Protein AF-A0A7V7VPY4-F1 (afdb_monomer_lite)

pLDDT: mean 70.43, std 17.32, range [33.16, 93.44]

Organism: NCBI:txid94626

Secondary structure (DSSP, 8-state):
------------S-----------PPPHHHHS-TTSSS-HHHHHHHHHHHTT-S---TTHHHHHHHHHHHHHHHHHHHHHHS---HHHHHHHHHHHHHHH---HHHHHHHHHHHHHHHHHHHHHHHHHHHHHHHHHHHHHHHHHHHHHHHHHHHHHHHHHHHHHHHHHHHHHHHHHHHHHHHHHHHHHHHHHHHHTT---GGG----

Structure (mmCIF, N/CA/C/O backbone):
data_AF-A0A7V7VPY4-F1
#
_entry.id   AF-A0A7V7VPY4-F1
#
loop_
_atom_site.group_PDB
_atom_site.id
_atom_site.type_symbol
_atom_site.label_atom_id
_atom_site.label_alt_id
_atom_site.label_comp_id
_atom_site.label_asym_id
_atom_site.label_entity_id
_atom_site.label_seq_id
_atom_site.pdbx_PDB_ins_code
_atom_site.Cartn_x
_atom_site.Cartn_y
_atom_site.Cartn_z
_atom_site.occupancy
_atom_site.B_iso_or_equiv
_atom_site.auth_seq_id
_atom_site.auth_comp_id
_atom_site.auth_asym_id
_atom_site.auth_atom_id
_atom_site.pdbx_PDB_model_num
ATOM 1 N N . MET A 1 1 ? 24.783 -25.870 -33.872 1.00 46.84 1 MET A N 1
ATOM 2 C CA . MET A 1 1 ? 25.307 -24.563 -34.329 1.00 46.84 1 MET A CA 1
ATOM 3 C C . MET A 1 1 ? 24.254 -23.953 -35.244 1.00 46.84 1 MET A C 1
ATOM 5 O O . MET A 1 1 ? 23.771 -24.689 -36.092 1.00 46.84 1 MET A O 1
ATOM 9 N N . ALA A 1 2 ? 23.938 -22.665 -35.044 1.00 37.09 2 ALA A N 1
ATOM 10 C CA . ALA A 1 2 ? 22.839 -21.859 -35.618 1.00 37.09 2 ALA A CA 1
ATOM 11 C C . ALA A 1 2 ? 21.455 -22.130 -34.991 1.00 37.09 2 ALA A C 1
ATOM 13 O O . ALA A 1 2 ? 20.978 -23.254 -35.051 1.00 37.09 2 ALA A O 1
ATOM 14 N N . GLY A 1 3 ? 20.744 -21.198 -34.350 1.00 33.75 3 GLY A N 1
ATOM 15 C CA . GLY A 1 3 ? 20.920 -19.795 -33.920 1.00 33.75 3 GLY A CA 1
ATOM 16 C C . GLY A 1 3 ? 19.737 -19.504 -32.959 1.00 33.75 3 GLY A C 1
ATOM 17 O O . GLY A 1 3 ? 18.761 -20.242 -32.981 1.00 33.75 3 GLY A O 1
ATOM 18 N N . GLY A 1 4 ? 19.701 -18.558 -32.025 1.00 34.62 4 GLY A N 1
ATOM 19 C CA . GLY A 1 4 ? 20.464 -17.340 -31.803 1.00 34.62 4 GLY A CA 1
ATOM 20 C C . GLY A 1 4 ? 19.474 -16.204 -31.489 1.00 34.62 4 GLY A C 1
ATOM 21 O O . GLY A 1 4 ? 18.903 -15.649 -32.414 1.00 34.62 4 GLY A O 1
ATOM 22 N N . LEU A 1 5 ? 19.340 -15.867 -30.196 1.00 35.47 5 LEU A N 1
ATOM 23 C CA . LEU A 1 5 ? 18.892 -14.577 -29.627 1.00 35.47 5 LEU A CA 1
ATOM 24 C C . LEU A 1 5 ? 17.391 -14.207 -29.685 1.00 35.47 5 LEU A C 1
ATOM 26 O O . LEU A 1 5 ? 16.933 -13.514 -30.587 1.00 35.47 5 LEU A O 1
ATOM 30 N N . ILE A 1 6 ? 16.666 -14.528 -28.608 1.00 34.53 6 ILE A N 1
ATOM 31 C CA . ILE A 1 6 ? 15.509 -13.743 -28.144 1.00 34.53 6 ILE A CA 1
ATOM 32 C C . ILE A 1 6 ? 15.937 -13.122 -26.808 1.00 34.53 6 ILE A C 1
ATOM 34 O O . ILE A 1 6 ? 15.784 -13.729 -25.752 1.00 34.53 6 ILE A O 1
ATOM 38 N N . SER A 1 7 ? 16.573 -11.950 -26.869 1.00 36.69 7 SER A N 1
ATOM 39 C CA . SER A 1 7 ? 16.881 -11.141 -25.684 1.00 36.69 7 SER A CA 1
ATOM 40 C C . SER A 1 7 ? 15.713 -10.206 -25.403 1.00 36.69 7 SER A C 1
ATOM 42 O O . SER A 1 7 ? 15.213 -9.531 -26.301 1.00 36.69 7 SER A O 1
ATOM 44 N N . GLY A 1 8 ? 15.268 -10.226 -24.149 1.00 45.09 8 GLY A N 1
ATOM 45 C CA . GLY A 1 8 ? 14.064 -9.567 -23.677 1.00 45.09 8 GLY A CA 1
ATOM 46 C C . GLY A 1 8 ? 14.096 -8.043 -23.745 1.00 45.09 8 GLY A C 1
ATOM 47 O O . GLY A 1 8 ? 15.104 -7.393 -23.484 1.00 45.09 8 GLY A O 1
ATOM 48 N N . ALA A 1 9 ? 12.918 -7.499 -24.018 1.00 36.41 9 ALA A N 1
ATOM 49 C CA . ALA A 1 9 ? 12.515 -6.151 -23.662 1.00 36.41 9 ALA A CA 1
ATOM 50 C C . ALA A 1 9 ? 11.031 -6.245 -23.279 1.00 36.41 9 ALA A C 1
ATOM 52 O O . ALA A 1 9 ? 10.151 -6.217 -24.134 1.00 36.41 9 ALA A O 1
ATOM 53 N N . GLY A 1 10 ? 10.768 -6.494 -21.994 1.00 33.16 10 GLY A N 1
ATOM 54 C CA . GLY A 1 10 ? 9.425 -6.645 -21.435 1.00 33.16 10 GLY A CA 1
ATOM 55 C C . GLY A 1 10 ? 9.085 -5.442 -20.569 1.00 33.16 10 GLY A C 1
ATOM 56 O O . GLY A 1 10 ? 9.532 -5.339 -19.434 1.00 33.16 10 GLY A O 1
ATOM 57 N N . SER A 1 11 ? 8.323 -4.526 -21.149 1.00 40.50 11 SER A N 1
ATOM 58 C CA . SER A 1 11 ? 7.753 -3.309 -20.574 1.00 40.50 11 SER A CA 1
ATOM 59 C C . SER A 1 11 ? 7.055 -3.521 -19.223 1.00 40.50 11 SER A C 1
ATOM 61 O O . SER A 1 11 ? 6.063 -4.241 -19.136 1.00 40.50 11 SER A O 1
ATOM 63 N N . ALA A 1 12 ? 7.524 -2.813 -18.194 1.00 42.38 12 ALA A N 1
ATOM 64 C CA . ALA A 1 12 ? 6.842 -2.645 -16.915 1.00 42.38 12 ALA A CA 1
ATOM 65 C C . ALA A 1 12 ? 6.175 -1.260 -16.870 1.00 42.38 12 ALA A C 1
ATOM 67 O O . ALA A 1 12 ? 6.784 -0.279 -16.453 1.00 42.38 12 ALA A O 1
ATOM 68 N N . ALA A 1 13 ? 4.929 -1.166 -17.332 1.00 34.09 13 ALA A N 1
ATOM 69 C CA . ALA A 1 13 ? 4.051 -0.035 -17.037 1.00 34.09 13 ALA A CA 1
ATOM 70 C C . ALA A 1 13 ? 2.591 -0.478 -17.197 1.00 34.09 13 ALA A C 1
ATOM 72 O O . ALA A 1 13 ? 2.224 -1.064 -18.209 1.00 34.09 13 ALA A O 1
ATOM 73 N N . GLY A 1 14 ? 1.808 -0.243 -16.144 1.00 39.94 14 GLY A N 1
ATOM 74 C CA . GLY A 1 14 ? 0.464 -0.761 -15.890 1.00 39.94 14 GLY A CA 1
ATOM 75 C C . GLY A 1 14 ? -0.508 -0.824 -17.069 1.00 39.94 14 GLY A C 1
ATOM 76 O O . GLY A 1 14 ? -0.632 0.104 -17.860 1.00 39.94 14 GLY A O 1
ATOM 77 N N . GLY A 1 15 ? -1.277 -1.910 -17.102 1.00 36.09 15 GLY A N 1
ATOM 78 C CA . GLY A 1 15 ? -2.446 -2.039 -17.961 1.00 36.09 15 GLY A CA 1
ATOM 79 C C . GLY A 1 15 ? -2.795 -3.493 -18.240 1.00 36.09 15 GLY A C 1
ATOM 80 O O . GLY A 1 15 ? -2.116 -4.172 -18.998 1.00 36.09 15 GLY A O 1
ATOM 81 N N . ILE A 1 16 ? -3.877 -3.959 -17.626 1.00 45.88 16 ILE A N 1
ATOM 82 C CA . ILE A 1 16 ? -4.621 -5.163 -18.008 1.00 45.88 16 ILE A CA 1
ATOM 83 C C . ILE A 1 16 ? -4.951 -5.127 -19.509 1.00 45.88 16 ILE A C 1
ATOM 85 O O . ILE A 1 16 ? -5.795 -4.346 -19.937 1.00 45.88 16 ILE A O 1
ATOM 89 N N . ILE A 1 17 ? -4.313 -5.986 -20.306 1.00 36.62 17 ILE A N 1
ATOM 90 C CA . ILE A 1 17 ? -4.752 -6.303 -21.670 1.00 36.62 17 ILE A CA 1
ATOM 91 C C . ILE A 1 17 ? -4.823 -7.825 -21.774 1.00 36.62 17 ILE A C 1
ATOM 93 O O . ILE A 1 17 ? -3.813 -8.520 -21.858 1.00 36.62 17 ILE A O 1
ATOM 97 N N . GLN A 1 18 ? -6.044 -8.354 -21.723 1.00 46.69 18 GLN A N 1
ATOM 98 C CA . GLN A 1 18 ? -6.326 -9.719 -22.147 1.00 46.69 18 GLN A CA 1
ATOM 99 C C . GLN A 1 18 ? -5.995 -9.837 -23.643 1.00 46.69 18 GLN A C 1
ATOM 101 O O . GLN A 1 18 ? -6.586 -9.123 -24.448 1.00 46.69 18 GLN A O 1
ATOM 106 N N . GLY A 1 19 ? -5.095 -10.748 -24.026 1.00 37.84 19 GLY A N 1
ATOM 107 C CA . GLY A 1 19 ? -4.978 -11.176 -25.425 1.00 37.84 19 GLY A CA 1
ATOM 108 C C . GLY A 1 19 ? -3.581 -11.580 -25.892 1.00 37.84 19 GLY A C 1
ATOM 109 O O . GLY A 1 19 ? -2.773 -10.735 -26.246 1.00 37.84 19 GLY A O 1
ATOM 110 N N . THR A 1 20 ? -3.375 -12.897 -26.009 1.00 39.66 20 THR A N 1
ATOM 111 C CA . THR A 1 20 ? -2.482 -13.579 -26.975 1.00 39.66 20 THR A CA 1
ATOM 112 C C . THR A 1 20 ? -1.006 -13.156 -27.054 1.00 39.66 20 THR A C 1
ATOM 114 O O . THR A 1 20 ? -0.632 -12.303 -27.849 1.00 39.66 20 THR A O 1
ATOM 117 N N . GLY A 1 21 ? -0.137 -13.897 -26.354 1.00 36.09 21 GLY A N 1
ATOM 118 C CA . GLY A 1 21 ? 1.298 -13.964 -26.665 1.00 36.09 21 GLY A CA 1
ATOM 119 C C . GLY A 1 21 ? 2.142 -14.432 -25.480 1.00 36.09 21 GLY A C 1
ATOM 120 O O . GLY A 1 21 ? 2.155 -13.796 -24.437 1.00 36.09 21 GLY A O 1
ATOM 121 N N . GLN A 1 22 ? 2.817 -15.571 -25.617 1.00 43.22 22 GLN A N 1
ATOM 122 C CA . GLN A 1 22 ? 3.567 -16.248 -24.556 1.00 43.22 22 GLN A CA 1
ATOM 123 C C . GLN A 1 22 ? 4.774 -15.429 -24.060 1.00 43.22 22 GLN A C 1
ATOM 125 O O . GLN A 1 22 ? 5.769 -15.303 -24.763 1.00 43.22 22 GLN A O 1
ATOM 130 N N . ALA A 1 23 ? 4.715 -14.962 -22.813 1.00 43.16 23 ALA A N 1
ATOM 131 C CA . ALA A 1 23 ? 5.864 -14.796 -21.922 1.00 43.16 23 ALA A CA 1
ATOM 132 C C . ALA A 1 23 ? 5.326 -14.795 -20.483 1.00 43.16 23 ALA A C 1
ATOM 134 O O . ALA A 1 23 ? 4.682 -13.844 -20.046 1.00 43.16 23 ALA A O 1
ATOM 135 N N . ALA A 1 24 ? 5.507 -15.907 -19.771 1.00 40.97 24 ALA A N 1
ATOM 136 C CA . ALA A 1 24 ? 5.023 -16.079 -18.407 1.00 40.97 24 ALA A CA 1
ATOM 137 C C . ALA A 1 24 ? 5.847 -15.219 -17.432 1.00 40.97 24 ALA A C 1
ATOM 139 O O . ALA A 1 24 ? 6.837 -15.683 -16.871 1.00 40.97 24 ALA A O 1
ATOM 140 N N . ALA A 1 25 ? 5.442 -13.967 -17.228 1.00 45.19 25 ALA A N 1
ATOM 141 C CA . ALA A 1 25 ? 5.749 -13.257 -15.994 1.00 45.19 25 ALA A CA 1
ATOM 142 C C . ALA A 1 25 ? 4.707 -13.676 -14.942 1.00 45.19 25 ALA A C 1
ATOM 144 O O . ALA A 1 25 ? 3.514 -13.697 -15.266 1.00 45.19 25 ALA A O 1
ATOM 145 N N . PRO A 1 26 ? 5.106 -14.039 -13.710 1.00 42.19 26 PRO A N 1
ATOM 146 C CA . PRO A 1 26 ? 4.141 -14.299 -12.653 1.00 42.19 26 PRO A CA 1
ATOM 147 C C . PRO A 1 26 ? 3.308 -13.033 -12.436 1.00 42.19 26 PRO A C 1
ATOM 149 O O . PRO A 1 26 ? 3.854 -11.943 -12.261 1.00 42.19 26 PRO A O 1
ATOM 152 N N . SER A 1 27 ? 1.982 -13.156 -12.501 1.00 44.31 27 SER A N 1
ATOM 153 C CA . SER A 1 27 ? 1.088 -12.037 -12.215 1.00 44.31 27 SER A CA 1
ATOM 154 C C . SER A 1 27 ? 1.314 -11.550 -10.778 1.00 44.31 27 SER A C 1
ATOM 156 O O . SER A 1 27 ? 1.712 -12.322 -9.905 1.00 44.31 27 SER A O 1
ATOM 158 N N . ILE A 1 28 ? 1.050 -10.271 -10.496 1.00 42.09 28 ILE A N 1
ATOM 159 C CA . ILE A 1 28 ? 1.130 -9.701 -9.133 1.00 42.09 28 ILE A CA 1
ATOM 160 C C . ILE A 1 28 ? 0.269 -10.516 -8.138 1.00 42.09 28 ILE A C 1
ATOM 162 O O . ILE A 1 28 ? 0.608 -10.636 -6.962 1.00 42.09 28 ILE A O 1
ATOM 166 N N . GLU A 1 29 ? -0.778 -11.189 -8.628 1.00 45.00 29 GLU A N 1
ATOM 167 C CA . GLU A 1 29 ? -1.589 -12.168 -7.889 1.00 45.00 29 GLU A CA 1
ATOM 168 C C . GLU A 1 29 ? -0.812 -13.391 -7.376 1.00 45.00 29 GLU A C 1
ATOM 170 O O . GLU A 1 29 ? -1.255 -14.038 -6.432 1.00 45.00 29 GLU A O 1
ATOM 175 N N . GLN A 1 30 ? 0.332 -13.745 -7.962 1.00 48.03 30 GLN A N 1
ATOM 176 C CA . GLN A 1 30 ? 1.173 -14.867 -7.527 1.00 48.03 30 GLN A CA 1
ATOM 177 C C . GLN A 1 30 ? 2.221 -14.456 -6.486 1.00 48.03 30 GLN A C 1
ATOM 179 O O . GLN A 1 30 ? 2.585 -15.288 -5.659 1.00 48.03 30 GLN A O 1
ATOM 184 N N . MET A 1 31 ? 2.649 -13.188 -6.471 1.00 45.94 31 MET A N 1
ATOM 185 C CA . MET A 1 31 ? 3.601 -12.657 -5.478 1.00 45.94 31 MET A CA 1
ATOM 186 C C . MET A 1 31 ? 2.935 -12.234 -4.160 1.00 45.94 31 MET A C 1
ATOM 188 O O . MET A 1 31 ? 3.625 -11.995 -3.171 1.00 45.94 31 MET A O 1
ATOM 192 N N . LEU A 1 32 ? 1.603 -12.161 -4.120 1.00 48.25 32 LEU A N 1
ATOM 193 C CA . LEU A 1 32 ? 0.863 -11.819 -2.912 1.00 48.25 32 LEU A CA 1
ATOM 194 C C . LEU A 1 32 ? 0.718 -13.057 -1.997 1.00 48.25 32 LEU A C 1
ATOM 196 O O . LEU A 1 32 ? 0.253 -14.101 -2.470 1.00 48.25 32 LEU A O 1
ATOM 200 N N . PRO A 1 33 ? 1.088 -12.986 -0.699 1.00 47.25 33 PRO A N 1
ATOM 201 C CA . PRO A 1 33 ? 0.906 -14.087 0.246 1.00 47.25 33 PRO A CA 1
ATOM 202 C C . PRO A 1 33 ? -0.549 -14.568 0.243 1.00 47.25 33 PRO A C 1
ATOM 204 O O . PRO A 1 33 ? -1.470 -13.756 0.178 1.00 47.25 33 PRO A O 1
ATOM 207 N N . GLN A 1 34 ? -0.777 -15.881 0.340 1.00 46.19 34 GLN A N 1
ATOM 208 C CA . GLN A 1 34 ? -2.107 -16.503 0.192 1.00 46.19 34 GLN A CA 1
ATOM 209 C C . GLN A 1 34 ? -3.198 -15.933 1.134 1.00 46.19 34 GLN A C 1
ATOM 211 O O . GLN A 1 34 ? -4.378 -16.119 0.862 1.00 46.19 34 GLN A O 1
ATOM 216 N N . GLY A 1 35 ? -2.831 -15.209 2.203 1.00 45.69 35 GLY A N 1
ATOM 217 C CA . GLY A 1 35 ? -3.760 -14.519 3.113 1.00 45.69 35 GLY A CA 1
ATOM 218 C C . GLY A 1 35 ? -4.277 -13.148 2.645 1.00 45.69 35 GLY A C 1
ATOM 219 O O . GLY A 1 35 ? -5.165 -12.600 3.283 1.00 45.69 35 GLY A O 1
ATOM 220 N N . LEU A 1 36 ? -3.749 -12.592 1.552 1.00 44.56 36 LEU A N 1
ATOM 221 C CA . LEU A 1 36 ? -4.166 -11.300 0.977 1.00 44.56 36 LEU A CA 1
ATOM 222 C C . LEU A 1 36 ? -4.963 -11.450 -0.333 1.00 44.56 36 LEU A C 1
ATOM 224 O O . LEU A 1 36 ? -5.448 -10.460 -0.870 1.00 44.56 36 LEU A O 1
ATOM 228 N N . LYS A 1 37 ? -5.101 -12.678 -0.856 1.00 50.44 37 LYS A N 1
ATOM 229 C CA . LYS A 1 37 ? -5.874 -12.977 -2.081 1.00 50.44 37 LYS A CA 1
ATOM 230 C C . LYS A 1 37 ? -7.375 -13.082 -1.831 1.00 50.44 37 LYS A C 1
ATOM 232 O O . LYS A 1 37 ? -8.171 -12.902 -2.744 1.00 50.44 37 LYS A O 1
ATOM 237 N N . VAL A 1 38 ? -7.749 -13.374 -0.591 1.00 51.56 38 VAL A N 1
ATOM 238 C CA . VAL A 1 38 ? -9.124 -13.284 -0.113 1.00 51.56 38 VAL A CA 1
ATOM 239 C C . VAL A 1 38 ? -9.237 -11.897 0.495 1.00 51.56 38 VAL A C 1
ATOM 241 O O . VAL A 1 38 ? -8.576 -11.630 1.496 1.00 51.56 38 VAL A O 1
ATOM 244 N N . ASN A 1 39 ? -9.988 -10.994 -0.141 1.00 51.94 39 ASN A N 1
ATOM 245 C CA . ASN A 1 39 ? -10.206 -9.651 0.388 1.00 51.94 39 ASN A CA 1
ATOM 246 C C . ASN A 1 39 ? -10.640 -9.779 1.859 1.00 51.94 39 ASN A C 1
ATOM 248 O O . ASN A 1 39 ? -11.708 -10.333 2.117 1.00 51.94 39 ASN A O 1
ATOM 252 N N . PRO A 1 40 ? -9.858 -9.293 2.843 1.00 57.78 40 PRO A N 1
ATOM 253 C CA . PRO A 1 40 ? -10.238 -9.404 4.252 1.00 57.78 40 PRO A CA 1
ATOM 254 C C . PRO A 1 40 ? -11.586 -8.718 4.505 1.00 57.78 40 PRO A C 1
ATOM 256 O O . PRO A 1 40 ? -12.358 -9.154 5.353 1.00 57.78 40 PRO A O 1
ATOM 259 N N . VAL A 1 41 ? -11.902 -7.705 3.693 1.00 58.28 41 VAL A N 1
ATOM 260 C CA . VAL A 1 41 ? -13.200 -7.030 3.639 1.00 58.28 41 VAL A CA 1
ATOM 261 C C . VAL A 1 41 ? -14.342 -8.005 3.333 1.00 58.28 41 VAL A C 1
ATOM 263 O O . VAL A 1 41 ? -15.332 -7.969 4.049 1.00 58.28 41 VAL A O 1
ATOM 266 N N . ASP A 1 42 ? -14.195 -8.927 2.374 1.00 58.56 42 ASP A N 1
ATOM 267 C CA . ASP A 1 42 ? -15.236 -9.917 2.043 1.00 58.56 42 ASP A CA 1
ATOM 268 C C . ASP A 1 42 ? -15.491 -10.887 3.198 1.00 58.56 42 ASP A C 1
ATOM 270 O O . ASP A 1 42 ? -16.634 -11.250 3.458 1.00 58.56 42 ASP A O 1
ATOM 274 N N . TYR A 1 43 ? -14.447 -11.276 3.936 1.00 59.50 43 TYR A N 1
ATOM 275 C CA . TYR A 1 43 ? -14.604 -12.139 5.108 1.00 59.50 43 TYR A CA 1
ATOM 276 C C . TYR A 1 43 ? -15.329 -11.415 6.248 1.00 59.50 43 TYR A C 1
ATOM 278 O O . TYR A 1 43 ? -16.220 -11.988 6.878 1.00 59.50 43 TYR A O 1
ATOM 286 N N . PHE A 1 44 ? -14.998 -10.143 6.497 1.00 62.16 44 PHE A N 1
ATOM 287 C CA . PHE A 1 44 ? -15.724 -9.327 7.471 1.00 62.16 44 PHE A CA 1
ATOM 288 C C . PHE A 1 44 ? -17.176 -9.101 7.037 1.00 62.16 44 PHE A C 1
ATOM 290 O O . PHE A 1 44 ? -18.076 -9.265 7.854 1.00 62.16 44 PHE A O 1
ATOM 297 N N . THR A 1 45 ? -17.430 -8.807 5.762 1.00 71.31 45 THR A N 1
ATOM 298 C CA . THR A 1 45 ? -18.783 -8.620 5.227 1.00 71.31 45 THR A CA 1
ATOM 299 C C . THR A 1 45 ? -19.607 -9.910 5.283 1.00 71.31 45 THR A C 1
ATOM 301 O O . THR A 1 45 ? -20.744 -9.867 5.745 1.00 71.31 45 THR A O 1
ATOM 304 N N . ASP A 1 46 ? -19.048 -11.065 4.911 1.00 63.03 46 ASP A N 1
ATOM 305 C CA . ASP A 1 46 ? -19.740 -12.360 4.997 1.00 63.03 46 ASP A CA 1
ATOM 306 C C . ASP A 1 46 ? -20.009 -12.762 6.453 1.00 63.03 46 ASP A C 1
ATOM 308 O O . ASP A 1 46 ? -21.111 -13.190 6.781 1.00 63.03 46 ASP A O 1
ATOM 312 N N . THR A 1 47 ? -19.058 -12.542 7.366 1.00 71.44 47 THR A N 1
ATOM 313 C CA . THR A 1 47 ? -19.241 -12.862 8.794 1.00 71.44 47 THR A CA 1
ATOM 314 C C . THR A 1 47 ? -20.306 -11.970 9.443 1.00 71.44 47 THR A C 1
ATOM 316 O O . THR A 1 47 ? -21.091 -12.441 10.267 1.00 71.44 47 THR A O 1
ATOM 319 N N . LEU A 1 48 ? -20.387 -10.700 9.035 1.00 59.97 48 LEU A N 1
ATOM 320 C CA . LEU A 1 48 ? -21.412 -9.763 9.499 1.00 59.97 48 LEU A CA 1
ATOM 321 C C . LEU A 1 48 ? -22.803 -10.101 8.939 1.00 59.97 48 LEU A C 1
ATOM 323 O O . LEU A 1 48 ? -23.781 -10.065 9.678 1.00 59.97 48 LEU A O 1
ATOM 327 N N . LEU A 1 49 ? -22.903 -10.477 7.660 1.00 68.19 49 LEU A N 1
ATOM 328 C CA . LEU A 1 49 ? -24.181 -10.790 7.006 1.00 68.19 49 LEU A CA 1
ATOM 329 C C . LEU A 1 49 ? -24.706 -12.196 7.327 1.00 68.19 49 LEU A C 1
ATOM 331 O O . LEU A 1 49 ? -25.911 -12.445 7.254 1.00 68.19 49 LEU A O 1
ATOM 335 N N . ARG A 1 50 ? -23.819 -13.130 7.679 1.00 56.38 50 ARG A N 1
ATOM 336 C CA . ARG A 1 50 ? -24.178 -14.512 8.020 1.00 56.38 50 ARG A CA 1
ATOM 337 C C . ARG A 1 50 ? -24.707 -14.649 9.448 1.00 56.38 50 ARG A C 1
ATOM 339 O O . ARG A 1 50 ? -25.487 -15.561 9.701 1.00 56.38 50 ARG A O 1
ATOM 346 N N . ASN A 1 51 ? -24.346 -13.736 10.352 1.00 47.38 51 ASN A N 1
ATOM 347 C CA . ASN A 1 51 ? -24.841 -13.736 11.732 1.00 47.38 51 ASN A CA 1
ATOM 348 C C . ASN A 1 51 ? -26.258 -13.136 11.883 1.00 47.38 51 ASN A C 1
ATOM 350 O O . ASN A 1 51 ? -26.881 -13.313 12.924 1.00 47.38 51 ASN A O 1
ATOM 354 N N . ASP A 1 52 ? -26.783 -12.460 10.853 1.00 48.59 52 ASP A N 1
ATOM 355 C CA . ASP A 1 52 ? -28.065 -11.729 10.901 1.00 48.59 52 ASP A CA 1
ATOM 356 C C . ASP A 1 52 ? -29.284 -12.555 10.429 1.00 48.59 52 ASP A C 1
ATOM 358 O O . ASP A 1 52 ? -30.425 -12.109 10.493 1.00 48.59 52 ASP A O 1
ATOM 362 N N . ARG A 1 53 ? -29.096 -13.798 9.960 1.00 47.53 53 ARG A N 1
ATOM 363 C CA . ARG A 1 53 ? -30.216 -14.661 9.534 1.00 47.53 53 ARG A CA 1
ATOM 364 C C . ARG A 1 53 ? -30.537 -15.755 10.552 1.00 47.53 53 ARG A C 1
ATOM 366 O O . ARG A 1 53 ? -30.266 -16.929 10.320 1.00 47.53 53 ARG A O 1
ATOM 373 N N . ALA A 1 54 ? -31.215 -15.366 11.629 1.00 46.31 54 ALA A N 1
ATOM 374 C CA . ALA A 1 54 ? -32.116 -16.236 12.389 1.00 46.31 54 ALA A CA 1
ATOM 375 C C . ALA A 1 54 ? -33.461 -15.501 12.595 1.00 46.31 54 ALA A C 1
ATOM 377 O O . ALA A 1 54 ? -33.452 -14.297 12.849 1.00 46.31 54 ALA A O 1
ATOM 378 N N . PRO A 1 55 ? -34.626 -16.163 12.445 1.00 46.94 55 PRO A N 1
ATOM 379 C CA . PRO A 1 55 ? -35.914 -15.474 12.423 1.00 46.94 55 PRO A CA 1
ATOM 380 C C . PRO A 1 55 ? -36.325 -15.072 13.847 1.00 46.94 55 PRO A C 1
ATOM 382 O O . PRO A 1 55 ? -36.621 -15.934 14.670 1.00 46.94 55 PRO A O 1
ATOM 385 N N . ALA A 1 56 ? -36.355 -13.770 14.140 1.00 45.25 56 ALA A N 1
ATOM 386 C CA . ALA A 1 56 ? -36.817 -13.237 15.422 1.00 45.25 56 ALA A CA 1
ATOM 387 C C . ALA A 1 56 ? -38.231 -12.640 15.307 1.00 45.25 56 ALA A C 1
ATOM 389 O O . ALA A 1 56 ? -38.524 -11.841 14.417 1.00 45.25 56 ALA A O 1
ATOM 390 N N . SER A 1 57 ? -39.108 -13.043 16.226 1.00 49.12 57 SER A N 1
ATOM 391 C CA . SER A 1 57 ? -40.487 -12.576 16.386 1.00 49.12 57 SER A CA 1
ATOM 392 C C . SER A 1 57 ? -40.583 -11.102 16.813 1.00 49.12 57 SER A C 1
ATOM 394 O O . SER A 1 57 ? -39.717 -10.544 17.485 1.00 49.12 57 SER A O 1
ATOM 396 N N . SER A 1 58 ? -41.689 -10.472 16.425 1.00 48.84 58 SER A N 1
ATOM 397 C CA . SER A 1 58 ? -41.880 -9.038 16.174 1.00 48.84 58 SER A CA 1
ATOM 398 C C . SER A 1 58 ? -41.921 -8.070 17.378 1.00 48.84 58 SER A C 1
ATOM 400 O O . SER A 1 58 ? -42.370 -6.942 17.200 1.00 48.84 58 SER A O 1
ATOM 402 N N . GLY A 1 59 ? -41.442 -8.434 18.575 1.00 50.78 59 GLY A N 1
ATOM 403 C CA . GLY A 1 59 ? -41.526 -7.582 19.785 1.00 50.78 59 GLY A CA 1
ATOM 404 C C . GLY A 1 59 ? -40.202 -7.330 20.520 1.00 50.78 59 GLY A C 1
ATOM 405 O O . GLY A 1 59 ? -39.852 -6.186 20.794 1.00 50.78 59 GLY A O 1
ATOM 406 N N . GLU A 1 60 ? -39.421 -8.373 20.800 1.00 50.84 60 GLU A N 1
ATOM 407 C CA . GLU A 1 60 ? -38.129 -8.255 21.506 1.00 50.84 60 GLU A CA 1
ATOM 408 C C . GLU A 1 60 ? -36.965 -7.902 20.571 1.00 50.84 60 GLU A C 1
ATOM 410 O O . GLU A 1 60 ? -36.005 -7.252 20.985 1.00 50.84 60 GLU A O 1
ATOM 415 N N . GLY A 1 61 ? -37.088 -8.242 19.284 1.00 53.25 61 GLY A N 1
ATOM 416 C CA . GLY A 1 61 ? -36.093 -7.906 18.266 1.00 53.25 61 GLY A CA 1
ATOM 417 C C . GLY A 1 61 ? -35.924 -6.400 18.040 1.00 53.25 61 GLY A C 1
ATOM 418 O O . GLY A 1 61 ? -34.829 -5.968 17.706 1.00 53.25 61 GLY A O 1
ATOM 419 N N . GLN A 1 62 ? -36.962 -5.586 18.273 1.00 60.38 62 GLN A N 1
ATOM 420 C CA . GLN A 1 62 ? -36.890 -4.128 18.092 1.00 60.38 62 GLN A CA 1
ATOM 421 C C . GLN A 1 62 ? -36.035 -3.461 19.180 1.00 60.38 62 GLN A C 1
ATOM 423 O O . GLN A 1 62 ? -35.088 -2.754 18.855 1.00 60.38 62 GLN A O 1
ATOM 428 N N . ASN A 1 63 ? -36.271 -3.780 20.457 1.00 64.44 63 ASN A N 1
ATOM 429 C CA . ASN A 1 63 ? -35.486 -3.229 21.569 1.00 64.44 63 ASN A CA 1
ATOM 430 C C . ASN A 1 63 ? -34.027 -3.721 21.560 1.00 64.44 63 ASN A C 1
ATOM 432 O O . ASN A 1 63 ? -33.105 -2.956 21.849 1.00 64.44 63 ASN A O 1
ATOM 436 N N . ALA A 1 64 ? -33.799 -4.988 21.196 1.00 69.94 64 ALA A N 1
ATOM 437 C CA . ALA A 1 64 ? -32.450 -5.532 21.045 1.00 69.94 64 ALA A CA 1
ATOM 438 C C . ALA A 1 64 ? -31.698 -4.897 19.859 1.00 69.94 64 ALA A C 1
ATOM 440 O O . ALA A 1 64 ? -30.501 -4.613 19.976 1.00 69.94 64 ALA A O 1
ATOM 441 N N . ALA A 1 65 ? -32.395 -4.625 18.748 1.00 74.38 65 ALA A N 1
ATOM 442 C CA . ALA A 1 65 ? -31.844 -3.924 17.588 1.00 74.38 65 ALA A CA 1
ATOM 443 C C . ALA A 1 65 ? -31.549 -2.442 17.881 1.00 74.38 65 ALA A C 1
ATOM 445 O O . ALA A 1 65 ? -30.535 -1.909 17.437 1.00 74.38 65 ALA A O 1
ATOM 446 N N . ASP A 1 66 ? -32.399 -1.758 18.647 1.00 79.19 66 ASP A N 1
ATOM 447 C CA . ASP A 1 66 ? -32.167 -0.370 19.070 1.00 79.19 66 ASP A CA 1
ATOM 448 C C . ASP A 1 66 ? -30.940 -0.252 19.974 1.00 79.19 66 ASP A C 1
ATOM 450 O O . ASP A 1 66 ? -30.085 0.613 19.762 1.00 79.19 66 ASP A O 1
ATOM 454 N N . PHE A 1 67 ? -30.802 -1.182 20.920 1.00 79.69 67 PHE A N 1
ATOM 455 C CA . PHE A 1 67 ? -29.628 -1.274 21.778 1.00 79.69 67 PHE A CA 1
ATOM 456 C C . PHE A 1 67 ? -28.339 -1.488 20.977 1.00 79.69 67 PHE A C 1
ATOM 458 O O . PHE A 1 67 ? -27.370 -0.751 21.163 1.00 79.69 67 PHE A O 1
ATOM 465 N N . THR A 1 68 ? -28.315 -2.470 20.070 1.00 80.50 68 THR A N 1
ATOM 466 C CA . THR A 1 68 ? -27.116 -2.761 19.261 1.00 80.50 68 THR A CA 1
ATOM 467 C C . THR A 1 68 ? -26.745 -1.598 18.348 1.00 80.50 68 THR A C 1
ATOM 469 O O . THR A 1 68 ? -25.558 -1.321 18.182 1.00 80.50 68 THR A O 1
ATOM 472 N N . ARG A 1 69 ? -27.728 -0.859 17.818 1.00 85.56 69 ARG A N 1
ATOM 473 C CA . ARG A 1 69 ? -27.483 0.366 17.043 1.00 85.56 69 ARG A CA 1
ATOM 474 C C . ARG A 1 69 ? -26.845 1.474 17.883 1.00 85.56 69 ARG A C 1
ATOM 476 O O . ARG A 1 69 ? -25.829 2.031 17.466 1.00 85.56 69 ARG A O 1
ATOM 483 N N . GLN A 1 70 ? -27.396 1.775 19.062 1.00 83.75 70 GLN A N 1
ATOM 484 C CA . GLN A 1 70 ? -26.849 2.813 19.947 1.00 83.75 70 GLN A CA 1
ATOM 485 C C . GLN A 1 70 ? -25.459 2.436 20.466 1.00 83.75 70 GLN A C 1
ATOM 487 O O . GLN A 1 70 ? -24.521 3.219 20.311 1.00 83.75 70 GLN A O 1
ATOM 492 N N . ALA A 1 71 ? -25.284 1.210 20.965 1.00 84.31 71 ALA A N 1
ATOM 493 C CA . ALA A 1 71 ? -23.983 0.702 21.389 1.00 84.31 71 ALA A CA 1
ATOM 494 C C . ALA A 1 71 ? -22.964 0.745 20.238 1.00 84.31 71 ALA A C 1
ATOM 496 O O . ALA A 1 71 ? -21.845 1.219 20.424 1.00 84.31 71 ALA A O 1
ATOM 497 N N . GLY A 1 72 ? -23.364 0.332 19.030 1.00 84.06 72 GLY A N 1
ATOM 498 C CA . GLY A 1 72 ? -22.534 0.417 17.830 1.00 84.06 72 GLY A CA 1
ATOM 499 C C . GLY A 1 72 ? -22.077 1.844 17.524 1.00 84.06 72 GLY A C 1
ATOM 500 O O . GLY A 1 72 ? -20.895 2.062 17.268 1.00 84.06 72 GLY A O 1
ATOM 501 N N . SER A 1 73 ? -22.973 2.830 17.625 1.00 86.50 73 SER A N 1
ATOM 502 C CA . SER A 1 73 ? -22.632 4.242 17.399 1.00 86.50 73 SER A CA 1
ATOM 503 C C . SER A 1 73 ? -21.632 4.785 18.429 1.00 86.50 73 SER A C 1
ATOM 505 O O . SER A 1 73 ? -20.664 5.449 18.051 1.00 86.50 73 SER A O 1
ATOM 507 N N . ILE A 1 74 ? -21.798 4.422 19.707 1.00 88.44 74 ILE A N 1
ATOM 508 C CA . ILE A 1 74 ? -20.894 4.806 20.799 1.00 88.44 74 ILE A CA 1
ATOM 509 C C . ILE A 1 74 ? -19.514 4.183 20.576 1.00 88.44 74 ILE A C 1
ATOM 511 O O . ILE A 1 74 ? -18.500 4.877 20.641 1.00 88.44 74 ILE A O 1
ATOM 515 N N . PHE A 1 75 ? -19.454 2.887 20.254 1.00 82.88 75 PHE A N 1
ATOM 516 C CA . PHE A 1 75 ? -18.186 2.204 19.992 1.00 82.88 75 PHE A CA 1
ATOM 517 C C . PHE A 1 75 ? -17.493 2.717 18.727 1.00 82.88 75 PHE A C 1
ATOM 519 O O . PHE A 1 75 ? -16.275 2.883 18.734 1.00 82.88 75 PHE A O 1
ATOM 526 N N . SER A 1 76 ? -18.235 3.034 17.663 1.00 81.38 76 SER A N 1
ATOM 527 C CA . SER A 1 76 ? -17.672 3.697 16.481 1.00 81.38 76 SER A CA 1
ATOM 528 C C . SER A 1 76 ? -17.094 5.069 16.821 1.00 81.38 76 SER A C 1
ATOM 530 O O . SER A 1 76 ? -15.986 5.384 16.384 1.00 81.38 76 SER A O 1
ATOM 532 N N . ASN A 1 77 ? -17.797 5.871 17.627 1.00 85.62 77 ASN A N 1
ATOM 533 C CA . ASN A 1 77 ? -17.292 7.166 18.069 1.00 85.62 77 ASN A CA 1
ATOM 534 C C . ASN A 1 77 ? -16.041 7.011 18.950 1.00 85.62 77 ASN A C 1
ATOM 536 O O . ASN A 1 77 ? -15.062 7.726 18.752 1.00 85.62 77 ASN A O 1
ATOM 540 N N . LEU A 1 78 ? -16.020 6.018 19.843 1.00 85.12 78 LEU A N 1
ATOM 541 C CA . LEU A 1 78 ? -14.860 5.676 20.669 1.00 85.12 78 LEU A CA 1
ATOM 542 C C . LEU A 1 78 ? -13.659 5.221 19.824 1.00 85.12 78 LEU A C 1
ATOM 544 O O . LEU A 1 78 ? -12.531 5.614 20.102 1.00 85.12 78 LEU A O 1
ATOM 548 N N . LEU A 1 79 ? -13.869 4.432 18.769 1.00 79.62 79 LEU A N 1
ATOM 549 C CA . LEU A 1 79 ? -12.798 4.022 17.852 1.00 79.62 79 LEU A CA 1
ATOM 550 C C . LEU A 1 79 ? -12.265 5.196 17.020 1.00 79.62 79 LEU A C 1
ATOM 552 O O . LEU A 1 79 ? -11.060 5.288 16.778 1.00 79.62 79 LEU A O 1
ATOM 556 N N . SER A 1 80 ? -13.147 6.103 16.600 1.00 78.81 80 SER A N 1
ATOM 557 C CA . SER A 1 80 ? -12.786 7.278 15.803 1.00 78.81 80 SER A CA 1
ATOM 558 C C . SER A 1 80 ? -12.066 8.342 16.634 1.00 78.81 80 SER A C 1
ATOM 560 O O . SER A 1 80 ? -10.975 8.779 16.271 1.00 78.81 80 SER A O 1
ATOM 562 N N . THR A 1 81 ? -12.636 8.727 17.777 1.00 83.75 81 THR A N 1
ATOM 563 C CA . THR A 1 81 ? -12.169 9.851 18.606 1.00 83.75 81 THR A CA 1
ATOM 564 C C . THR A 1 81 ? -11.246 9.415 19.744 1.00 83.75 81 THR A C 1
ATOM 566 O O . THR A 1 81 ? -10.387 10.181 20.175 1.00 83.75 81 THR A O 1
ATOM 569 N N . GLY A 1 82 ? -11.361 8.169 20.209 1.00 83.00 82 GLY A N 1
ATOM 570 C CA . GLY A 1 82 ? -10.649 7.655 21.383 1.00 83.00 82 GLY A CA 1
ATOM 571 C C . GLY A 1 82 ? -11.303 7.999 22.719 1.00 83.00 82 GLY A C 1
ATOM 572 O O . GLY A 1 82 ? -10.790 7.585 23.758 1.00 83.00 82 GLY A O 1
ATOM 573 N N . GLN A 1 83 ? -12.411 8.739 22.710 1.00 82.50 83 GLN A N 1
ATOM 574 C CA . GLN A 1 83 ? -13.081 9.227 23.910 1.00 82.50 83 GLN A CA 1
ATOM 575 C C . GLN A 1 83 ? -14.527 8.728 23.946 1.00 82.50 83 GLN A C 1
ATOM 577 O O . GLN A 1 83 ? -15.148 8.500 22.910 1.00 82.50 83 GLN A O 1
ATOM 582 N N . ILE A 1 84 ? -15.049 8.540 25.154 1.00 86.12 84 ILE A N 1
ATOM 583 C CA . ILE A 1 84 ? -16.459 8.244 25.408 1.00 86.12 84 ILE A CA 1
ATOM 584 C C . ILE A 1 84 ? -16.999 9.329 26.329 1.00 86.12 84 ILE A C 1
ATOM 586 O O . ILE A 1 84 ? -16.291 9.759 27.242 1.00 86.12 84 ILE A O 1
ATOM 590 N N . THR A 1 85 ? -18.220 9.790 26.073 1.00 90.69 85 THR A N 1
ATOM 591 C CA . THR A 1 85 ? -18.852 10.791 26.933 1.00 90.69 85 THR A CA 1
ATOM 592 C C . THR A 1 85 ? -19.309 10.146 28.242 1.00 90.69 85 THR A C 1
ATOM 594 O O . THR A 1 85 ? -19.596 8.947 28.293 1.00 90.69 85 THR A O 1
ATOM 597 N N . ASP A 1 86 ? -19.391 10.933 29.315 1.00 89.75 86 ASP A N 1
ATOM 598 C CA . ASP A 1 86 ? -19.898 10.434 30.600 1.00 89.75 86 ASP A CA 1
ATOM 599 C C . ASP A 1 86 ? -21.362 9.976 30.497 1.00 89.75 86 ASP A C 1
ATOM 601 O O . ASP A 1 86 ? -21.769 9.028 31.169 1.00 89.75 86 ASP A O 1
ATOM 605 N N . GLU A 1 87 ? -22.132 10.593 29.598 1.00 89.50 87 GLU A N 1
ATOM 606 C CA . GLU A 1 87 ? -23.527 10.253 29.318 1.00 89.50 87 GLU A CA 1
ATOM 607 C C . GLU A 1 87 ? -23.652 8.885 28.629 1.00 89.50 87 GLU A C 1
ATOM 609 O O . GLU A 1 87 ? -24.402 8.025 29.098 1.00 89.50 87 GLU A O 1
ATOM 614 N N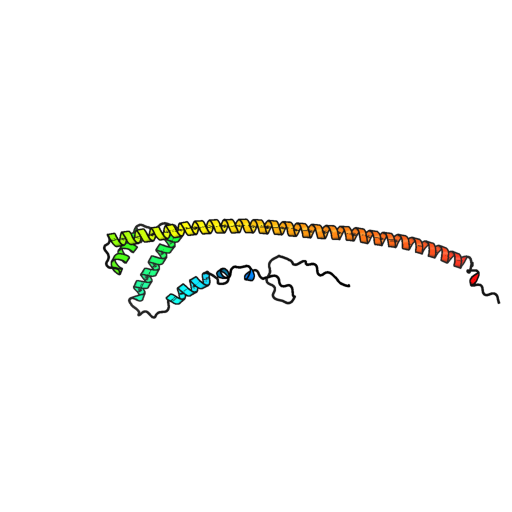 . ASP A 1 88 ? -22.828 8.621 27.608 1.00 92.38 88 ASP A N 1
ATOM 615 C CA . ASP A 1 88 ? -22.745 7.310 26.949 1.00 92.38 88 ASP A CA 1
ATOM 616 C C . ASP A 1 88 ? -22.301 6.216 27.931 1.00 92.38 88 ASP A C 1
ATOM 618 O O . ASP A 1 88 ? -22.819 5.096 27.924 1.00 92.38 88 ASP A O 1
ATOM 622 N N . LYS A 1 89 ? -21.356 6.542 28.821 1.00 91.88 89 LYS A N 1
ATOM 623 C CA . LYS A 1 89 ? -20.895 5.635 29.877 1.00 91.88 89 LYS A CA 1
ATOM 624 C C . LYS A 1 89 ? -22.021 5.288 30.847 1.00 91.88 89 LYS A C 1
ATOM 626 O O . LYS A 1 89 ? -22.224 4.112 31.144 1.00 91.88 89 LYS A O 1
ATOM 631 N N . ALA A 1 90 ? -22.753 6.289 31.331 1.00 92.56 90 ALA A N 1
ATOM 632 C CA . ALA A 1 90 ? -23.862 6.101 32.262 1.00 92.56 90 ALA A CA 1
ATOM 633 C C . ALA A 1 90 ? -25.012 5.303 31.627 1.00 92.56 90 ALA A C 1
ATOM 635 O O . ALA A 1 90 ? -25.622 4.455 32.285 1.00 92.56 90 ALA A O 1
ATOM 636 N N . TRP A 1 91 ? -25.282 5.529 30.338 1.00 92.25 91 TRP A N 1
ATOM 637 C CA . TRP A 1 91 ? -26.238 4.737 29.571 1.00 92.25 91 TRP A CA 1
ATOM 638 C C . TRP A 1 91 ? -25.801 3.269 29.465 1.00 92.25 91 TRP A C 1
ATOM 640 O O . TRP A 1 91 ? -26.586 2.378 29.794 1.00 92.25 91 TRP A O 1
ATOM 650 N N . LEU A 1 92 ? -24.536 3.003 29.111 1.00 91.12 92 LEU A N 1
ATOM 651 C CA . LEU A 1 92 ? -23.991 1.640 29.034 1.00 91.12 92 LEU A CA 1
ATOM 652 C C . LEU A 1 92 ? -24.075 0.906 30.374 1.00 91.12 92 LEU A C 1
ATOM 654 O O . LEU A 1 92 ? -24.463 -0.259 30.410 1.00 91.12 92 LEU A O 1
ATOM 658 N N . VAL A 1 93 ? -23.735 1.577 31.476 1.00 93.25 93 VAL A N 1
ATOM 659 C CA . VAL A 1 93 ? -23.798 0.989 32.822 1.00 93.25 93 VAL A CA 1
ATOM 660 C C . VAL A 1 93 ? -25.225 0.599 33.169 1.00 93.25 93 VAL A C 1
ATOM 662 O O . VAL A 1 93 ? -25.464 -0.555 33.510 1.00 93.25 93 VAL A O 1
ATOM 665 N N . ARG A 1 94 ? -26.186 1.513 32.992 1.00 90.12 94 ARG A N 1
ATOM 666 C CA . ARG A 1 94 ? -27.612 1.244 33.228 1.00 90.12 94 ARG A CA 1
ATOM 667 C C . ARG A 1 94 ? -28.105 0.044 32.430 1.00 90.12 94 ARG A C 1
ATOM 669 O O . ARG A 1 94 ? -28.857 -0.778 32.950 1.00 90.12 94 ARG A O 1
ATOM 676 N N . GLN A 1 95 ? -27.641 -0.071 31.192 1.00 88.44 95 GLN A N 1
ATOM 677 C CA . GLN A 1 95 ? -28.087 -1.117 30.292 1.00 88.44 95 GLN A CA 1
ATOM 678 C C . GLN A 1 95 ? -27.443 -2.471 30.560 1.00 88.44 95 GLN A C 1
ATOM 680 O O . GLN A 1 95 ? -28.123 -3.489 30.461 1.00 88.44 95 GLN A O 1
ATOM 685 N N . VAL A 1 96 ? -26.185 -2.495 31.003 1.00 87.75 96 VAL A N 1
ATOM 686 C CA . VAL A 1 96 ? -25.559 -3.707 31.541 1.00 87.75 96 VAL A CA 1
ATOM 687 C C . VAL A 1 96 ? -26.306 -4.159 32.794 1.00 87.75 96 VAL A C 1
ATOM 689 O O . VAL A 1 96 ? -26.731 -5.306 32.842 1.00 87.75 96 VAL A O 1
ATOM 692 N N . THR A 1 97 ? -26.559 -3.262 33.750 1.00 89.38 97 THR A N 1
ATOM 693 C CA . THR A 1 97 ? -27.317 -3.561 34.977 1.00 89.38 97 THR A CA 1
ATOM 694 C C . THR A 1 97 ? -28.692 -4.167 34.665 1.00 89.38 97 THR A C 1
ATOM 696 O O . THR A 1 97 ? -29.060 -5.182 35.255 1.00 89.38 97 THR A O 1
ATOM 699 N N . ALA A 1 98 ? -29.425 -3.601 33.697 1.00 84.75 98 ALA A N 1
ATOM 700 C CA . ALA A 1 98 ? -30.748 -4.081 33.292 1.00 84.75 98 ALA A CA 1
ATOM 701 C C . ALA A 1 98 ? -30.726 -5.456 32.595 1.00 84.75 98 ALA A C 1
ATOM 703 O O . ALA A 1 98 ? -31.655 -6.239 32.772 1.00 84.75 98 ALA A O 1
ATOM 704 N N . GLN A 1 99 ? -29.684 -5.759 31.813 1.00 78.44 99 GLN A N 1
ATOM 705 C CA . GLN A 1 99 ? -29.559 -7.030 31.087 1.00 78.44 99 GLN A CA 1
ATOM 706 C C . GLN A 1 99 ? -29.027 -8.177 31.953 1.00 78.44 99 GLN A C 1
ATOM 708 O O . GLN A 1 99 ? -29.433 -9.322 31.784 1.00 78.44 99 GLN A O 1
ATOM 713 N N . THR A 1 100 ? -28.102 -7.895 32.871 1.00 83.88 100 THR A N 1
ATOM 714 C CA . THR A 1 100 ? -27.378 -8.941 33.609 1.00 83.88 100 THR A CA 1
ATOM 715 C C . THR A 1 100 ? -27.773 -9.052 35.080 1.00 83.88 100 THR A C 1
ATOM 717 O O . THR A 1 100 ? -27.357 -10.005 35.737 1.00 83.88 100 THR A O 1
ATOM 720 N N . GLY A 1 101 ? -28.552 -8.104 35.614 1.00 84.25 101 GLY A N 1
ATOM 721 C CA . GLY A 1 101 ? -28.969 -8.083 37.022 1.00 84.25 101 GLY A CA 1
ATOM 722 C C . GLY A 1 101 ? -27.826 -7.812 38.010 1.00 84.25 101 GLY A C 1
ATOM 723 O O . GLY A 1 101 ? -27.918 -8.177 39.180 1.00 84.25 101 GLY A O 1
ATOM 724 N N . MET A 1 102 ? -26.723 -7.225 37.538 1.00 86.56 102 MET A N 1
ATOM 725 C CA . MET A 1 102 ? -25.522 -6.936 38.334 1.00 86.56 102 MET A CA 1
ATOM 726 C C . MET A 1 102 ? -25.689 -5.685 39.202 1.00 86.56 102 MET A C 1
ATOM 728 O O . MET A 1 102 ? -26.583 -4.881 38.963 1.00 86.56 102 MET A O 1
ATOM 732 N N . SER A 1 103 ? -24.811 -5.489 40.194 1.00 91.88 103 SER A N 1
ATOM 733 C CA . SER A 1 103 ? -24.762 -4.222 40.934 1.00 91.88 103 SER A CA 1
ATOM 734 C C . SER A 1 103 ? -24.245 -3.087 40.038 1.00 91.88 103 SER A C 1
ATOM 736 O O . SER A 1 103 ? -23.429 -3.315 39.141 1.00 91.88 103 SER A O 1
ATOM 738 N N . GLU A 1 104 ? -24.688 -1.854 40.290 1.00 87.62 104 GLU A N 1
ATOM 739 C CA . GLU A 1 104 ? -24.280 -0.681 39.503 1.00 87.62 104 GLU A CA 1
ATOM 740 C C . GLU A 1 104 ? -22.755 -0.467 39.533 1.00 87.62 104 GLU A C 1
ATOM 742 O O . GLU A 1 104 ? -22.138 -0.180 38.508 1.00 87.62 104 GLU A O 1
ATOM 747 N N . THR A 1 105 ? -22.121 -0.731 40.679 1.00 91.12 105 THR A N 1
ATOM 748 C CA . THR A 1 105 ? -20.662 -0.675 40.844 1.00 91.12 105 THR A CA 1
ATOM 749 C C . THR A 1 105 ? -19.938 -1.722 39.990 1.00 91.12 105 THR A C 1
ATOM 751 O O . THR A 1 105 ? -18.927 -1.415 39.352 1.00 91.12 105 THR A O 1
ATOM 754 N N . ASP A 1 106 ? -20.448 -2.955 39.926 1.00 90.00 106 ASP A N 1
ATOM 755 C CA . ASP A 1 106 ? -19.843 -4.012 39.105 1.00 90.00 106 ASP A CA 1
ATOM 756 C C . ASP A 1 106 ? -20.014 -3.736 37.608 1.00 90.00 106 ASP A C 1
ATOM 758 O O . ASP A 1 106 ? -19.088 -3.958 36.818 1.00 90.00 106 ASP A O 1
ATOM 762 N N . ALA A 1 107 ? -21.175 -3.207 37.213 1.00 91.12 107 ALA A N 1
ATOM 763 C CA . ALA A 1 107 ? -21.440 -2.782 35.845 1.00 91.12 107 ALA A CA 1
ATOM 764 C C . ALA A 1 107 ? -20.499 -1.637 35.425 1.00 91.12 107 ALA A C 1
ATOM 766 O O . ALA A 1 107 ? -19.884 -1.712 34.357 1.00 91.12 107 ALA A O 1
ATOM 767 N N . GLN A 1 108 ? -20.293 -0.639 36.291 1.00 90.56 108 GLN A N 1
ATOM 768 C CA . GLN A 1 108 ? -19.343 0.456 36.067 1.00 90.56 108 GLN A CA 1
ATOM 769 C C . GLN A 1 108 ? -17.920 -0.060 35.826 1.00 90.56 108 GLN A C 1
ATOM 771 O O . GLN A 1 108 ? -17.258 0.351 34.868 1.00 90.56 108 GLN A O 1
ATOM 776 N N . ASN A 1 109 ? -17.459 -1.000 36.654 1.00 93.44 109 ASN A N 1
ATOM 777 C CA . ASN A 1 109 ? -16.133 -1.598 36.514 1.00 93.44 109 ASN A CA 1
ATOM 778 C C . ASN A 1 109 ? -15.982 -2.360 35.188 1.00 93.44 109 ASN A C 1
ATOM 780 O O . ASN A 1 109 ? -14.968 -2.207 34.503 1.00 93.44 109 ASN A O 1
ATOM 784 N N . ARG A 1 110 ? -16.998 -3.129 34.775 1.00 88.50 110 ARG A N 1
ATOM 785 C CA . ARG A 1 110 ? -16.986 -3.854 33.491 1.00 88.50 110 ARG A CA 1
ATOM 786 C C . ARG A 1 110 ? -16.959 -2.920 32.285 1.00 88.50 110 ARG A C 1
ATOM 788 O O . ARG A 1 110 ? -16.198 -3.165 31.346 1.00 88.50 110 ARG A O 1
ATOM 795 N N . VAL A 1 111 ? -17.753 -1.851 32.310 1.00 91.06 111 VAL A N 1
ATOM 796 C CA . VAL A 1 111 ? -17.774 -0.845 31.240 1.00 91.06 111 VAL A CA 1
ATOM 797 C C . VAL A 1 111 ? -16.414 -0.150 31.143 1.00 91.06 111 VAL A C 1
ATOM 799 O O . VAL A 1 111 ? -15.839 -0.097 30.056 1.00 91.06 111 VAL A O 1
ATOM 802 N N . ASN A 1 112 ? -15.835 0.275 32.272 1.00 91.25 112 ASN A N 1
ATOM 803 C CA . ASN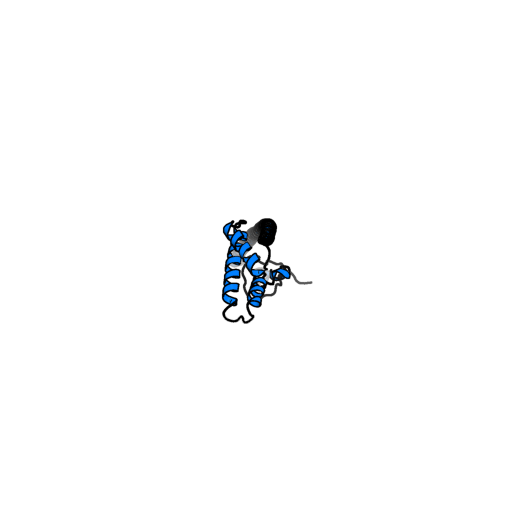 A 1 112 ? -14.509 0.899 32.312 1.00 91.25 112 ASN A CA 1
ATOM 804 C C . ASN A 1 112 ? -13.415 -0.012 31.730 1.00 91.25 112 ASN A C 1
ATOM 806 O O . ASN A 1 112 ? -12.678 0.414 30.843 1.00 91.25 112 ASN A O 1
ATOM 810 N N . GLN A 1 113 ? -13.354 -1.278 32.155 1.00 91.25 113 GLN A N 1
ATOM 811 C CA . GLN A 1 113 ? -12.381 -2.239 31.620 1.00 91.25 113 GLN A CA 1
ATOM 812 C C . GLN A 1 113 ? -12.566 -2.505 30.120 1.00 91.25 113 GLN A C 1
ATOM 814 O O . GLN A 1 113 ? -11.608 -2.800 29.409 1.00 91.25 113 GLN A O 1
ATOM 819 N N . THR A 1 114 ? -13.803 -2.459 29.625 1.00 87.94 114 THR A N 1
ATOM 820 C CA . THR A 1 114 ? -14.085 -2.657 28.197 1.00 87.94 114 THR A CA 1
ATOM 821 C C . THR A 1 114 ? -13.581 -1.472 27.381 1.00 87.94 114 THR A C 1
ATOM 823 O O . THR A 1 114 ? -12.915 -1.670 26.369 1.00 87.94 114 THR A O 1
ATOM 826 N N . ILE A 1 115 ? -13.829 -0.249 27.853 1.00 87.88 115 ILE A N 1
ATOM 827 C CA . ILE A 1 115 ? -13.335 0.979 27.219 1.00 87.88 115 ILE A CA 1
ATOM 828 C C . ILE A 1 115 ? -11.805 0.985 27.174 1.00 87.88 115 ILE A C 1
ATOM 830 O O . ILE A 1 115 ? -11.228 1.263 26.125 1.00 87.88 115 ILE A O 1
ATOM 834 N N . GLU A 1 116 ? -11.152 0.614 28.276 1.00 89.25 116 GLU A N 1
ATOM 835 C CA . GLU A 1 116 ? -9.692 0.524 28.349 1.00 89.25 116 GLU A CA 1
ATOM 836 C C . GLU A 1 116 ? -9.135 -0.480 27.327 1.00 89.25 116 GLU A C 1
ATOM 838 O O . GLU A 1 116 ? -8.256 -0.134 26.539 1.00 89.25 116 GLU A O 1
ATOM 843 N N . ARG A 1 117 ? -9.713 -1.689 27.241 1.00 82.00 117 ARG A N 1
ATOM 844 C CA . ARG A 1 117 ? -9.319 -2.690 26.231 1.00 82.00 117 ARG A CA 1
ATOM 845 C C . ARG A 1 117 ? -9.461 -2.162 24.804 1.00 82.00 117 ARG A C 1
ATOM 847 O O . ARG A 1 117 ? -8.568 -2.376 23.986 1.00 82.00 117 ARG A O 1
ATOM 854 N N . VAL A 1 118 ? -10.554 -1.461 24.499 1.00 82.62 118 VAL A N 1
ATOM 855 C CA . VAL A 1 118 ? -10.771 -0.860 23.172 1.00 82.62 118 VAL A CA 1
ATOM 856 C C . VAL A 1 118 ? -9.708 0.200 22.869 1.00 82.62 118 VAL A C 1
ATOM 858 O O . VAL A 1 118 ? -9.158 0.217 21.766 1.00 82.62 118 VAL A O 1
ATOM 861 N N . GLN A 1 119 ? -9.357 1.045 23.841 1.00 85.94 119 GLN A N 1
ATOM 862 C CA . GLN A 1 119 ? -8.301 2.048 23.677 1.00 85.94 119 GLN A CA 1
ATOM 863 C C . GLN A 1 119 ? -6.920 1.414 23.460 1.00 85.94 119 GLN A C 1
ATOM 865 O O . GLN A 1 119 ? -6.161 1.878 22.602 1.00 85.94 119 GLN A O 1
ATOM 870 N N . THR A 1 120 ? -6.598 0.330 24.174 1.00 84.19 120 THR A N 1
ATOM 871 C CA . THR A 1 120 ? -5.354 -0.426 23.959 1.00 84.19 120 THR A CA 1
ATOM 872 C C . THR A 1 120 ? -5.289 -0.990 22.543 1.00 84.19 120 THR A C 1
ATOM 874 O O . THR A 1 120 ? -4.299 -0.775 21.844 1.00 84.19 120 THR A O 1
ATOM 877 N N . VAL A 1 121 ? -6.360 -1.645 22.082 1.00 82.94 121 VAL A N 1
ATOM 878 C CA . VAL A 1 121 ? -6.430 -2.217 20.728 1.00 82.94 121 VAL A CA 1
ATOM 879 C C . VAL A 1 121 ? -6.290 -1.130 19.663 1.00 82.94 121 VAL A C 1
ATOM 881 O O . VAL A 1 121 ? -5.545 -1.314 18.702 1.00 82.94 121 VAL A O 1
ATOM 884 N N . ARG A 1 122 ? -6.939 0.028 19.843 1.00 81.94 122 ARG A N 1
ATOM 885 C CA . ARG A 1 122 ? -6.792 1.180 18.939 1.00 81.94 122 ARG A CA 1
ATOM 886 C C . ARG A 1 122 ? -5.347 1.661 18.876 1.00 81.94 122 ARG A C 1
ATOM 888 O O . ARG A 1 122 ? -4.829 1.867 17.786 1.00 81.94 122 ARG A O 1
ATOM 895 N N . THR A 1 123 ? -4.696 1.816 20.025 1.00 86.75 123 THR A N 1
ATOM 896 C CA . THR A 1 123 ? -3.303 2.282 20.100 1.00 86.75 123 THR A CA 1
ATOM 897 C C . THR A 1 123 ? -2.360 1.307 19.396 1.00 86.75 123 THR A C 1
ATOM 899 O O . THR A 1 123 ? -1.498 1.718 18.619 1.00 86.75 123 THR A O 1
ATOM 902 N N . GLU A 1 124 ? -2.553 0.002 19.597 1.00 79.81 124 GLU A N 1
ATOM 903 C CA . GLU A 1 124 ? -1.766 -1.019 18.907 1.00 79.81 124 GLU A CA 1
ATOM 904 C C . GLU A 1 124 ? -2.035 -1.037 17.393 1.00 79.81 124 GLU A C 1
ATOM 906 O O . GLU A 1 124 ? -1.101 -1.164 16.598 1.00 79.81 124 GLU A O 1
ATOM 911 N N . ALA A 1 125 ? -3.295 -0.873 16.982 1.00 75.19 125 ALA A N 1
ATOM 912 C CA . ALA A 1 125 ? -3.676 -0.784 15.577 1.00 75.19 125 ALA A CA 1
ATOM 913 C C . ALA A 1 125 ? -3.076 0.459 14.903 1.00 75.19 125 ALA A C 1
ATOM 915 O O . ALA A 1 125 ? -2.540 0.349 13.804 1.00 75.19 125 ALA A O 1
ATOM 916 N N . GLN A 1 126 ? -3.099 1.613 15.576 1.00 78.81 126 GLN A N 1
ATOM 917 C CA . GLN A 1 126 ? -2.489 2.856 15.100 1.00 78.81 126 GLN A CA 1
ATOM 918 C C . GLN A 1 126 ? -0.991 2.658 14.845 1.00 78.81 126 GLN A C 1
ATOM 920 O O . GLN A 1 126 ? -0.507 2.948 13.755 1.00 78.81 126 GLN A O 1
ATOM 925 N N . ARG A 1 127 ? -0.279 2.048 15.804 1.00 87.06 127 ARG A N 1
ATOM 926 C CA . ARG A 1 127 ? 1.145 1.716 15.658 1.00 87.06 127 ARG A CA 1
ATOM 927 C C . ARG A 1 127 ? 1.402 0.822 14.441 1.00 87.06 127 ARG A C 1
ATOM 929 O O . ARG A 1 127 ? 2.311 1.098 13.663 1.00 87.06 127 ARG A O 1
ATOM 936 N N . LYS A 1 128 ? 0.598 -0.231 14.252 1.00 73.06 128 LYS A N 1
ATOM 937 C CA . LYS A 1 128 ? 0.724 -1.133 13.091 1.00 73.06 128 LYS A CA 1
ATOM 938 C C . LYS A 1 128 ? 0.435 -0.420 11.769 1.00 73.06 128 LYS A C 1
ATOM 940 O O . LYS A 1 128 ? 1.096 -0.705 10.774 1.00 73.06 128 LYS A O 1
ATOM 945 N N . LEU A 1 129 ? -0.525 0.505 11.745 1.00 73.62 129 LEU A N 1
ATOM 946 C CA . LEU A 1 129 ? -0.814 1.319 10.563 1.00 73.62 129 LEU A CA 1
ATOM 947 C C . LEU A 1 129 ? 0.338 2.269 10.229 1.00 73.62 129 LEU A C 1
ATOM 949 O O . LEU A 1 129 ? 0.673 2.410 9.055 1.00 73.62 129 LEU A O 1
ATOM 953 N N . ASP A 1 130 ? 0.962 2.882 11.231 1.00 87.75 130 ASP A N 1
ATOM 954 C CA . ASP A 1 130 ? 2.113 3.765 11.027 1.00 87.75 130 ASP A CA 1
ATOM 955 C C . ASP A 1 130 ? 3.337 2.988 10.517 1.00 87.75 130 ASP A C 1
ATOM 957 O O . ASP A 1 130 ? 4.018 3.435 9.593 1.00 87.75 130 ASP A O 1
ATOM 961 N N . GLU A 1 131 ? 3.586 1.789 11.053 1.00 79.94 131 GLU A N 1
ATOM 962 C CA . GLU A 1 131 ? 4.615 0.868 10.548 1.00 79.94 131 GLU A CA 1
ATOM 963 C C . GLU A 1 131 ? 4.338 0.445 9.099 1.00 79.94 131 GLU A C 1
ATOM 965 O O . GLU A 1 131 ? 5.233 0.504 8.255 1.00 79.94 131 GLU A O 1
ATOM 970 N N . ALA A 1 132 ? 3.092 0.086 8.779 1.00 71.31 132 ALA A N 1
ATOM 971 C CA . ALA A 1 132 ? 2.697 -0.275 7.420 1.00 71.31 132 ALA A CA 1
ATOM 972 C C . ALA A 1 132 ? 2.841 0.901 6.440 1.00 71.31 132 ALA A C 1
ATOM 974 O O . ALA A 1 132 ? 3.310 0.712 5.319 1.00 71.31 132 ALA A O 1
ATOM 975 N N . ARG A 1 133 ? 2.486 2.126 6.854 1.00 75.69 133 ARG A N 1
ATOM 976 C CA . ARG A 1 133 ? 2.681 3.338 6.042 1.00 75.69 133 ARG A CA 1
ATOM 977 C C . ARG A 1 133 ? 4.153 3.567 5.722 1.00 75.69 133 ARG A C 1
ATOM 979 O O . ARG A 1 133 ? 4.470 3.768 4.556 1.00 75.69 133 ARG A O 1
ATOM 986 N N . LYS A 1 134 ? 5.043 3.448 6.714 1.00 88.56 134 LYS A N 1
ATOM 987 C CA . LYS A 1 134 ? 6.494 3.558 6.488 1.00 88.56 134 LYS A CA 1
ATOM 988 C C . LYS A 1 134 ? 6.996 2.532 5.475 1.00 88.56 134 LYS A C 1
ATOM 990 O O . LYS A 1 134 ? 7.683 2.910 4.535 1.00 88.56 134 LYS A O 1
ATOM 995 N N . GLN A 1 135 ? 6.587 1.268 5.602 1.00 72.12 135 GLN A N 1
ATOM 996 C CA . GLN A 1 135 ? 6.964 0.227 4.638 1.00 72.12 135 GLN A CA 1
ATOM 997 C C . GLN A 1 135 ? 6.457 0.528 3.221 1.00 72.12 135 GLN A C 1
ATOM 999 O O . GLN A 1 135 ? 7.160 0.278 2.244 1.00 72.12 135 GLN A O 1
ATOM 1004 N N . ILE A 1 136 ? 5.247 1.079 3.091 1.00 72.31 136 ILE A N 1
ATOM 1005 C CA . ILE A 1 136 ? 4.691 1.480 1.793 1.00 72.31 136 ILE A CA 1
ATOM 1006 C C . ILE A 1 136 ? 5.481 2.648 1.196 1.00 72.31 136 ILE A C 1
ATOM 1008 O O . ILE A 1 136 ? 5.747 2.642 -0.006 1.00 72.31 136 ILE A O 1
ATOM 1012 N N . ASP A 1 137 ? 5.843 3.644 2.000 1.00 83.56 137 ASP A N 1
ATOM 1013 C CA . ASP A 1 137 ? 6.600 4.804 1.527 1.00 83.56 137 ASP A CA 1
ATOM 1014 C C . ASP A 1 137 ? 8.023 4.402 1.104 1.00 83.56 137 ASP A C 1
ATOM 1016 O O . ASP A 1 137 ? 8.467 4.781 0.019 1.00 83.56 137 ASP A O 1
ATOM 1020 N N . GLU A 1 138 ? 8.686 3.530 1.869 1.00 79.69 138 GLU A N 1
ATOM 1021 C CA . GLU A 1 138 ? 9.975 2.928 1.499 1.00 79.69 138 GLU A CA 1
ATOM 1022 C C . GLU A 1 138 ? 9.874 2.110 0.201 1.00 79.69 138 GLU A C 1
ATOM 1024 O O . GLU A 1 138 ? 10.705 2.254 -0.700 1.00 79.69 138 GLU A O 1
ATOM 1029 N N . ALA A 1 139 ? 8.831 1.286 0.056 1.00 70.19 139 ALA A N 1
ATOM 1030 C CA . ALA A 1 139 ? 8.606 0.495 -1.153 1.00 70.19 139 ALA A CA 1
ATOM 1031 C C . ALA A 1 139 ? 8.341 1.377 -2.385 1.00 70.19 139 ALA A C 1
ATOM 1033 O O . ALA A 1 139 ? 8.829 1.082 -3.478 1.00 70.19 139 ALA A O 1
ATOM 1034 N N . LYS A 1 140 ? 7.603 2.484 -2.225 1.00 69.69 140 LYS A N 1
ATOM 1035 C CA . LYS A 1 140 ? 7.386 3.466 -3.298 1.00 69.69 140 LYS A CA 1
ATOM 1036 C C . LYS A 1 140 ? 8.680 4.154 -3.713 1.00 69.69 140 LYS A C 1
ATOM 1038 O O . LYS A 1 140 ? 8.881 4.368 -4.906 1.00 69.69 140 LYS A O 1
ATOM 1043 N N . GLU A 1 141 ? 9.550 4.487 -2.762 1.00 83.12 141 GLU A N 1
ATOM 1044 C CA . GLU A 1 141 ? 10.847 5.096 -3.063 1.00 83.12 141 GLU A CA 1
ATOM 1045 C C . GLU A 1 141 ? 11.777 4.120 -3.801 1.00 83.12 141 GLU A C 1
ATOM 1047 O O . GLU A 1 141 ? 12.451 4.494 -4.759 1.00 83.12 141 GLU A O 1
ATOM 1052 N N . GLN A 1 142 ? 11.785 2.844 -3.412 1.00 74.19 142 GLN A N 1
ATOM 1053 C CA . GLN A 1 142 ? 12.531 1.814 -4.143 1.00 74.19 142 GLN A CA 1
ATOM 1054 C C . GLN A 1 142 ? 11.983 1.621 -5.563 1.00 74.19 142 GLN A C 1
ATOM 1056 O O . GLN A 1 142 ? 12.754 1.546 -6.520 1.00 74.19 142 GLN A O 1
ATOM 1061 N N . ALA A 1 143 ? 10.657 1.602 -5.719 1.00 70.25 143 ALA A N 1
ATOM 1062 C CA . ALA A 1 143 ? 10.015 1.480 -7.024 1.00 70.25 143 ALA A CA 1
ATOM 1063 C C . ALA A 1 143 ? 10.303 2.686 -7.936 1.00 70.25 143 ALA A C 1
ATOM 1065 O O . ALA A 1 143 ? 10.521 2.503 -9.134 1.00 70.25 143 ALA A O 1
ATOM 1066 N N . SER A 1 144 ? 10.337 3.910 -7.394 1.00 77.75 144 SER A N 1
ATOM 1067 C CA . SER A 1 144 ? 10.663 5.106 -8.178 1.00 77.75 144 SER A CA 1
ATOM 1068 C C . SER A 1 144 ? 12.126 5.117 -8.623 1.00 77.75 144 SER A C 1
ATOM 1070 O O . SER A 1 144 ? 12.392 5.408 -9.788 1.00 77.75 144 SER A O 1
ATOM 1072 N N . LYS A 1 145 ? 13.064 4.714 -7.753 1.00 78.94 145 LYS A N 1
ATOM 1073 C CA . LYS A 1 145 ? 14.483 4.552 -8.116 1.00 78.94 145 LYS A CA 1
ATOM 1074 C C . LYS A 1 145 ? 14.672 3.514 -9.221 1.00 78.94 145 LYS A C 1
ATOM 1076 O O . LYS A 1 145 ? 15.315 3.814 -10.223 1.00 78.94 145 LYS A O 1
ATOM 1081 N N . ALA A 1 146 ? 14.040 2.346 -9.097 1.00 71.19 146 ALA A N 1
ATOM 1082 C CA . ALA A 1 146 ? 14.105 1.302 -10.120 1.00 71.19 146 ALA A CA 1
ATOM 1083 C C . ALA A 1 146 ? 13.537 1.766 -11.477 1.00 71.19 146 ALA A C 1
ATOM 1085 O O . ALA A 1 146 ? 14.073 1.422 -12.531 1.00 71.19 146 ALA A O 1
ATOM 1086 N N . LEU A 1 147 ? 12.472 2.577 -11.469 1.00 72.00 147 LEU A N 1
ATOM 1087 C CA . LEU A 1 147 ? 11.906 3.173 -12.683 1.00 72.00 147 LEU A CA 1
ATOM 1088 C C . LEU A 1 147 ? 12.847 4.190 -13.334 1.00 72.00 147 LEU A C 1
ATOM 1090 O O . LEU A 1 147 ? 12.985 4.183 -14.556 1.00 72.00 147 LEU A O 1
ATOM 1094 N N . GLU A 1 148 ? 13.478 5.063 -12.550 1.00 81.50 148 GLU A N 1
ATOM 1095 C CA . GLU A 1 148 ? 14.442 6.036 -13.075 1.00 81.50 148 GLU A CA 1
ATOM 1096 C C . GLU A 1 148 ? 15.683 5.344 -13.658 1.00 81.50 148 GLU A C 1
ATOM 1098 O O . GLU A 1 148 ? 16.114 5.688 -14.758 1.00 81.50 148 GLU A O 1
ATOM 1103 N N . GLU A 1 149 ? 16.193 4.297 -13.005 1.00 78.06 149 GLU A N 1
ATOM 1104 C CA . GLU A 1 149 ? 17.289 3.479 -13.541 1.00 78.06 149 GLU A CA 1
ATOM 1105 C C . GLU A 1 149 ? 16.901 2.776 -14.850 1.00 78.06 149 GLU A C 1
ATOM 1107 O O . GLU A 1 149 ? 17.656 2.811 -15.825 1.00 78.06 149 GLU A O 1
ATOM 1112 N N . ALA A 1 150 ? 15.699 2.193 -14.916 1.00 72.12 150 ALA A N 1
ATOM 1113 C CA . ALA A 1 150 ? 15.200 1.553 -16.131 1.00 72.12 150 ALA A CA 1
ATOM 1114 C C . ALA A 1 150 ? 15.042 2.553 -17.292 1.00 72.12 150 ALA A C 1
ATOM 1116 O O . ALA A 1 150 ? 15.399 2.244 -18.432 1.00 72.12 150 ALA A O 1
ATOM 1117 N N . LYS A 1 151 ? 14.554 3.773 -17.018 1.00 72.06 151 LYS A N 1
ATOM 1118 C CA . LYS A 1 151 ? 14.484 4.850 -18.020 1.00 72.06 151 LYS A CA 1
ATOM 1119 C C . LYS A 1 151 ? 15.874 5.273 -18.489 1.00 72.06 151 LYS A C 1
ATOM 1121 O O . LYS A 1 151 ? 16.071 5.429 -19.692 1.00 72.06 151 LYS A O 1
ATOM 1126 N N . ALA A 1 152 ? 16.827 5.438 -17.571 1.00 82.88 152 ALA A N 1
ATOM 1127 C CA . ALA A 1 152 ? 18.193 5.829 -17.906 1.00 82.88 152 ALA A CA 1
ATOM 1128 C C . ALA A 1 152 ? 18.859 4.801 -18.837 1.00 82.88 152 ALA A C 1
ATOM 1130 O O . ALA A 1 152 ? 19.400 5.175 -19.877 1.00 82.88 152 ALA A O 1
ATOM 1131 N N . GLN A 1 153 ? 18.727 3.504 -18.537 1.00 74.69 153 GLN A N 1
ATOM 1132 C CA . GLN A 1 153 ? 19.247 2.428 -19.391 1.00 74.69 153 GLN A CA 1
ATOM 1133 C C . GLN A 1 153 ? 18.574 2.393 -20.773 1.00 74.69 153 GLN A C 1
ATOM 1135 O O . GLN A 1 153 ? 19.239 2.168 -21.792 1.00 74.69 153 GLN A O 1
ATOM 1140 N N . ALA A 1 154 ? 17.260 2.638 -20.832 1.00 70.69 154 ALA A N 1
ATOM 1141 C CA . ALA A 1 154 ? 16.525 2.697 -22.093 1.00 70.69 154 ALA A CA 1
ATOM 1142 C C . ALA A 1 154 ? 16.987 3.872 -22.974 1.00 70.69 154 ALA A C 1
ATOM 1144 O O . ALA A 1 154 ? 17.186 3.698 -24.180 1.00 70.69 154 ALA A O 1
ATOM 1145 N N . LEU A 1 155 ? 17.205 5.049 -22.378 1.00 80.44 155 LEU A N 1
ATOM 1146 C CA . LEU A 1 155 ? 17.715 6.227 -23.082 1.00 80.44 155 LEU A CA 1
ATOM 1147 C C . LEU A 1 155 ? 19.147 6.014 -23.578 1.00 80.44 155 LEU A C 1
ATOM 1149 O O . LEU A 1 155 ? 19.421 6.266 -24.750 1.00 80.44 155 LEU A O 1
ATOM 1153 N N . GLU A 1 156 ? 20.031 5.471 -22.741 1.00 80.62 156 GLU A N 1
ATOM 1154 C CA . GLU A 1 156 ? 21.420 5.190 -23.118 1.00 80.62 156 GLU A CA 1
ATOM 1155 C C . GLU A 1 156 ? 21.496 4.208 -24.301 1.00 80.62 156 GLU A C 1
ATOM 1157 O O . GLU A 1 156 ? 22.241 4.416 -25.263 1.00 80.62 156 GLU A O 1
ATOM 1162 N N . THR A 1 157 ? 20.680 3.150 -24.270 1.00 72.62 157 THR A N 1
ATOM 1163 C CA . THR A 1 157 ? 20.603 2.169 -25.363 1.00 72.62 157 THR A CA 1
ATOM 1164 C C . THR A 1 157 ? 20.091 2.815 -26.654 1.00 72.62 157 THR A C 1
ATOM 1166 O O . THR A 1 157 ? 20.628 2.565 -27.741 1.00 72.62 157 THR A O 1
ATOM 1169 N N . ALA A 1 158 ? 19.086 3.690 -26.553 1.00 76.75 158 ALA A N 1
ATOM 1170 C CA . ALA A 1 158 ? 18.555 4.422 -27.697 1.00 76.75 158 ALA A CA 1
ATOM 1171 C C . ALA A 1 158 ? 19.584 5.403 -28.291 1.00 76.75 158 ALA A C 1
ATOM 1173 O O . ALA A 1 158 ? 19.726 5.473 -29.513 1.00 76.75 158 ALA A O 1
ATOM 1174 N N . GLU A 1 159 ? 20.333 6.132 -27.462 1.00 81.44 159 GLU A N 1
ATOM 1175 C CA . GLU A 1 159 ? 21.377 7.060 -27.915 1.00 81.44 159 GLU A CA 1
ATOM 1176 C C . GLU A 1 159 ? 22.536 6.337 -28.608 1.00 81.44 159 GLU A C 1
ATOM 1178 O O . GLU A 1 159 ? 22.919 6.721 -29.718 1.00 81.44 159 GLU A O 1
ATOM 1183 N N . LYS A 1 160 ? 23.032 5.233 -28.033 1.00 78.75 160 LYS A N 1
ATOM 1184 C CA . LYS A 1 160 ? 24.076 4.402 -28.663 1.00 78.75 160 LYS A CA 1
ATOM 1185 C C . LYS A 1 160 ? 23.636 3.879 -30.029 1.00 78.75 160 LYS A C 1
ATOM 1187 O O . LYS A 1 160 ? 24.412 3.920 -30.985 1.00 78.75 160 LYS A O 1
ATOM 1192 N N . THR A 1 161 ? 22.378 3.450 -30.142 1.00 81.06 161 THR A N 1
ATOM 1193 C CA . THR A 1 161 ? 21.806 2.963 -31.406 1.00 81.06 161 THR A CA 1
ATOM 1194 C C . THR A 1 161 ? 21.738 4.074 -32.457 1.00 81.06 161 THR A C 1
ATOM 1196 O O . THR A 1 161 ? 22.111 3.853 -33.610 1.00 81.06 161 THR A O 1
ATOM 1199 N N . LYS A 1 162 ? 21.328 5.293 -32.072 1.00 83.31 162 LYS A N 1
ATOM 1200 C CA . LYS A 1 162 ? 21.284 6.451 -32.983 1.00 83.31 162 LYS A CA 1
ATOM 1201 C C . LYS A 1 162 ? 22.671 6.823 -33.508 1.00 83.31 162 LYS A C 1
ATOM 1203 O O . LYS A 1 162 ? 22.832 7.002 -34.713 1.00 83.31 162 LYS A O 1
ATOM 1208 N N . ILE A 1 163 ? 23.675 6.903 -32.634 1.00 77.94 163 ILE A N 1
ATOM 1209 C CA . ILE A 1 163 ? 25.047 7.274 -33.018 1.00 77.94 163 ILE A CA 1
ATOM 1210 C C . ILE A 1 163 ? 25.657 6.213 -33.948 1.00 77.94 163 ILE A C 1
ATOM 1212 O O . ILE A 1 163 ? 26.217 6.555 -34.991 1.00 77.94 163 ILE A O 1
ATOM 1216 N N . ALA A 1 164 ? 25.494 4.926 -33.624 1.00 75.69 164 ALA A N 1
ATOM 1217 C CA . ALA A 1 164 ? 25.960 3.830 -34.474 1.00 75.69 164 ALA A CA 1
ATOM 1218 C C . ALA A 1 164 ? 25.258 3.815 -35.847 1.00 75.69 164 ALA A C 1
ATOM 1220 O O . ALA A 1 164 ? 25.899 3.587 -36.877 1.00 75.69 164 ALA A O 1
ATOM 1221 N N . GLY A 1 165 ? 23.955 4.113 -35.880 1.00 84.62 165 GLY A N 1
ATOM 1222 C CA . GLY A 1 165 ? 23.183 4.254 -37.116 1.00 84.62 165 GLY A CA 1
ATOM 1223 C C . GLY A 1 165 ? 23.702 5.380 -38.014 1.00 84.62 165 GLY A C 1
ATOM 1224 O O . GLY A 1 165 ? 23.907 5.171 -39.207 1.00 84.62 165 GLY A O 1
ATOM 1225 N N . ILE A 1 166 ? 23.994 6.554 -37.446 1.00 86.94 166 ILE A N 1
ATOM 1226 C CA . ILE A 1 166 ? 24.535 7.693 -38.206 1.00 86.94 166 ILE A CA 1
ATOM 1227 C C . ILE A 1 166 ? 25.926 7.370 -38.766 1.00 86.94 166 ILE A C 1
ATOM 1229 O O . ILE A 1 166 ? 26.182 7.619 -39.944 1.00 86.94 166 ILE A O 1
ATOM 1233 N N . LEU A 1 167 ? 26.815 6.778 -37.961 1.00 68.94 167 LEU A N 1
ATOM 1234 C CA . LEU A 1 167 ? 28.170 6.433 -38.405 1.00 68.94 167 LEU A CA 1
ATOM 1235 C C . LEU A 1 167 ? 28.174 5.357 -39.498 1.00 68.94 167 LEU A C 1
ATOM 1237 O O . LEU A 1 167 ? 28.915 5.477 -40.471 1.00 68.94 167 LEU A O 1
ATOM 1241 N N . SER A 1 168 ? 27.328 4.333 -39.374 1.00 73.25 1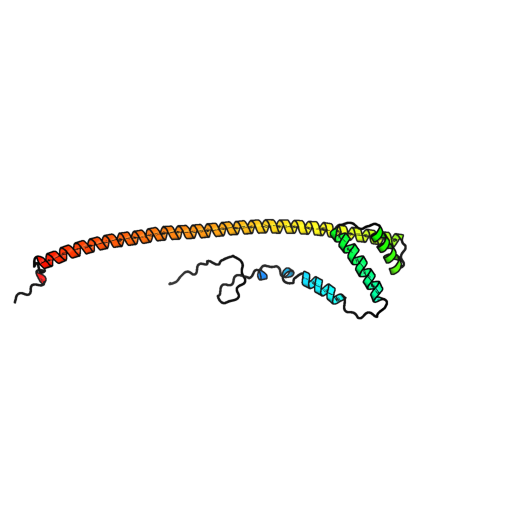68 SER A N 1
ATOM 1242 C CA . SER A 1 168 ? 27.203 3.287 -40.397 1.00 73.25 168 SER A CA 1
ATOM 1243 C C . SER A 1 168 ? 26.600 3.819 -41.701 1.00 73.25 168 SER A C 1
ATOM 1245 O O . SER A 1 168 ? 27.124 3.522 -42.776 1.00 73.25 168 SER A O 1
ATOM 1247 N N . ALA A 1 169 ? 25.570 4.669 -41.625 1.00 78.69 169 ALA A N 1
ATOM 1248 C CA . ALA A 1 169 ? 25.000 5.337 -42.794 1.00 78.69 169 ALA A CA 1
ATOM 1249 C C . ALA A 1 169 ? 26.024 6.252 -43.487 1.00 78.69 169 ALA A C 1
ATOM 1251 O O . ALA A 1 169 ? 26.143 6.232 -44.713 1.00 78.69 169 ALA A O 1
ATOM 1252 N N . PHE A 1 170 ? 26.809 7.006 -42.715 1.00 89.81 170 PHE A N 1
ATOM 1253 C CA . PHE A 1 170 ? 27.871 7.858 -43.248 1.00 89.81 170 PHE A CA 1
ATOM 1254 C C . PHE A 1 170 ? 28.977 7.044 -43.933 1.00 89.81 170 PHE A C 1
ATOM 1256 O O . PHE A 1 170 ? 29.407 7.391 -45.032 1.00 89.81 170 PHE A O 1
ATOM 1263 N N . LEU A 1 171 ? 29.399 5.925 -43.336 1.00 81.44 171 LEU A N 1
ATOM 1264 C CA . LEU A 1 171 ? 30.404 5.034 -43.921 1.00 81.44 171 LEU A CA 1
ATOM 1265 C C . LEU A 1 171 ? 29.919 4.403 -45.240 1.00 81.44 171 LEU A C 1
ATOM 1267 O O . LEU A 1 171 ? 30.678 4.312 -46.210 1.00 81.44 171 LEU A O 1
ATOM 1271 N N . LEU A 1 172 ? 28.644 4.006 -45.302 1.00 82.75 172 LEU A N 1
ATOM 1272 C CA . LEU A 1 172 ? 28.024 3.497 -46.528 1.00 82.75 172 LEU A CA 1
ATOM 1273 C C . LEU A 1 172 ? 27.940 4.576 -47.611 1.00 82.75 172 LEU A C 1
ATOM 1275 O O . LEU A 1 172 ? 28.296 4.313 -48.760 1.00 82.75 172 LEU A O 1
ATOM 1279 N N . ALA A 1 173 ? 27.538 5.796 -47.251 1.00 77.19 173 ALA A N 1
ATOM 1280 C CA . ALA A 1 173 ? 27.504 6.924 -48.176 1.00 77.19 173 ALA A CA 1
ATOM 1281 C C . ALA A 1 173 ? 28.905 7.267 -48.715 1.00 77.19 173 ALA A C 1
ATOM 1283 O O . ALA A 1 173 ? 29.070 7.467 -49.919 1.00 77.19 173 ALA A O 1
ATOM 1284 N N . ALA A 1 174 ? 29.930 7.263 -47.857 1.00 77.81 174 ALA A N 1
ATOM 1285 C CA . ALA A 1 174 ? 31.318 7.480 -48.262 1.00 77.81 174 ALA A CA 1
ATOM 1286 C C . ALA A 1 174 ? 31.806 6.396 -49.239 1.00 77.81 174 ALA A C 1
ATOM 1288 O O . ALA A 1 174 ? 32.414 6.706 -50.263 1.00 77.81 174 ALA A O 1
ATOM 1289 N N . SER A 1 175 ? 31.474 5.131 -48.968 1.00 77.62 175 SER A N 1
ATOM 1290 C CA . SER A 1 175 ? 31.808 4.006 -49.851 1.00 77.62 175 SER A CA 1
ATOM 1291 C C . SER A 1 175 ? 31.125 4.134 -51.218 1.00 77.62 175 SER A C 1
ATOM 1293 O O . SER A 1 175 ? 31.762 3.929 -52.254 1.00 77.62 175 SER A O 1
ATOM 1295 N N . ALA A 1 176 ? 29.851 4.539 -51.238 1.00 84.56 176 ALA A N 1
ATOM 1296 C CA . ALA A 1 176 ? 29.107 4.785 -52.471 1.00 84.56 176 ALA A CA 1
ATOM 1297 C C . ALA A 1 176 ? 29.708 5.938 -53.295 1.00 84.56 176 ALA A C 1
ATOM 1299 O O . ALA A 1 176 ? 29.779 5.839 -54.519 1.00 84.56 176 ALA A O 1
ATOM 1300 N N . LEU A 1 177 ? 30.201 6.997 -52.643 1.00 77.56 177 LEU A N 1
ATOM 1301 C CA . LEU A 1 177 ? 30.870 8.116 -53.313 1.00 77.56 177 LEU A CA 1
ATOM 1302 C C . LEU A 1 177 ? 32.168 7.685 -54.008 1.00 77.56 177 LEU A C 1
ATOM 1304 O O . LEU A 1 177 ? 32.389 8.039 -55.165 1.00 77.56 177 LEU A O 1
ATOM 1308 N N . VAL A 1 178 ? 33.003 6.879 -53.345 1.00 76.56 178 VAL A N 1
ATOM 1309 C CA . VAL A 1 178 ? 34.243 6.356 -53.948 1.00 76.56 178 VAL A CA 1
ATOM 1310 C C . VAL A 1 178 ? 33.931 5.468 -55.157 1.00 76.56 178 VAL A C 1
ATOM 1312 O O . VAL A 1 178 ? 34.553 5.615 -56.211 1.00 76.56 178 VAL A O 1
ATOM 1315 N N . ALA A 1 179 ? 32.930 4.590 -55.042 1.00 74.75 179 ALA A N 1
ATOM 1316 C CA . ALA A 1 179 ? 32.484 3.750 -56.151 1.00 74.75 179 ALA A CA 1
ATOM 1317 C C . ALA A 1 179 ? 31.942 4.582 -57.326 1.00 74.75 179 ALA A C 1
ATOM 1319 O O . ALA A 1 179 ? 32.260 4.297 -58.482 1.00 74.75 179 ALA A O 1
ATOM 1320 N N . ALA A 1 180 ? 31.178 5.641 -57.042 1.00 78.25 180 ALA A N 1
ATOM 1321 C CA . ALA A 1 180 ? 30.662 6.551 -58.059 1.00 78.25 180 ALA A CA 1
ATOM 1322 C C . ALA A 1 180 ? 31.791 7.269 -58.818 1.00 78.25 180 ALA A C 1
ATOM 1324 O O . ALA A 1 180 ? 31.738 7.366 -60.044 1.00 78.25 180 ALA A O 1
ATOM 1325 N N . VAL A 1 181 ? 32.847 7.709 -58.121 1.00 80.00 181 VAL A N 1
ATOM 1326 C CA . VAL A 1 181 ? 34.030 8.316 -58.759 1.00 80.00 181 VAL A CA 1
ATOM 1327 C C . VAL A 1 181 ? 34.750 7.307 -59.658 1.00 80.00 181 VAL A C 1
ATOM 1329 O O . VAL A 1 181 ? 35.075 7.628 -60.802 1.00 80.00 181 VAL A O 1
ATOM 1332 N N . ALA A 1 182 ? 34.958 6.074 -59.188 1.00 73.50 182 ALA A N 1
ATOM 1333 C CA . ALA A 1 182 ? 35.583 5.022 -59.991 1.00 73.50 182 ALA A CA 1
ATOM 1334 C C . ALA A 1 182 ? 34.760 4.693 -61.252 1.00 73.50 182 ALA A C 1
ATOM 1336 O O . ALA A 1 182 ? 35.314 4.597 -62.351 1.00 73.50 182 ALA A O 1
ATOM 1337 N N . ALA A 1 183 ? 33.435 4.590 -61.113 1.00 83.06 183 ALA A N 1
ATOM 1338 C CA . ALA A 1 183 ? 32.521 4.365 -62.228 1.00 83.06 183 ALA A CA 1
ATOM 1339 C C . ALA A 1 183 ? 32.557 5.516 -63.246 1.00 83.06 183 ALA A C 1
ATOM 1341 O O . ALA A 1 183 ? 32.613 5.265 -64.449 1.00 83.06 183 ALA A O 1
ATOM 1342 N N . TYR A 1 184 ? 32.593 6.769 -62.780 1.00 83.00 184 TYR A N 1
ATOM 1343 C CA . TYR A 1 184 ? 32.699 7.941 -63.649 1.00 83.00 184 TYR A CA 1
ATOM 1344 C C . TYR A 1 184 ? 34.003 7.940 -64.459 1.00 83.00 184 TYR A C 1
ATOM 1346 O O . TYR A 1 184 ? 33.974 8.095 -65.681 1.00 83.00 184 TYR A O 1
ATOM 13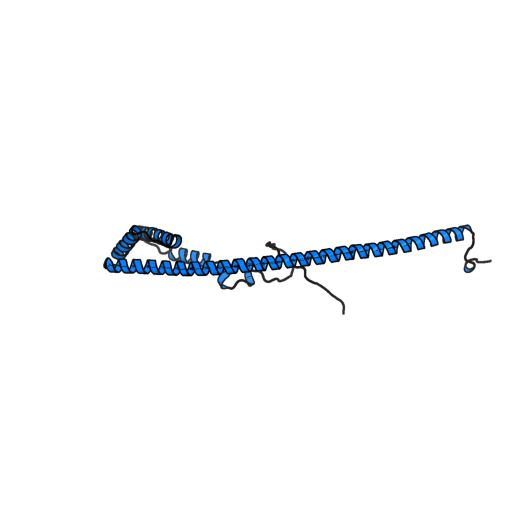54 N N . ILE A 1 185 ? 35.147 7.696 -63.810 1.00 81.12 185 ILE A N 1
ATOM 1355 C CA . ILE A 1 185 ? 36.450 7.630 -64.492 1.00 81.12 185 ILE A CA 1
ATOM 1356 C C . ILE A 1 185 ? 36.461 6.507 -65.535 1.00 81.12 185 ILE A C 1
ATOM 1358 O O . ILE A 1 185 ? 36.939 6.719 -66.654 1.00 81.12 185 ILE A O 1
ATOM 1362 N N . GLY A 1 186 ? 35.917 5.337 -65.187 1.00 73.19 186 GLY A N 1
ATOM 1363 C CA . GLY A 1 186 ? 35.788 4.200 -66.096 1.00 73.19 186 GLY A CA 1
ATOM 1364 C C . GLY A 1 186 ? 34.899 4.505 -67.302 1.00 73.19 186 GLY A C 1
ATOM 1365 O O . GLY A 1 186 ? 35.274 4.189 -68.429 1.00 73.19 186 GLY A O 1
ATOM 1366 N N . ALA A 1 187 ? 33.767 5.182 -67.094 1.00 79.75 187 ALA A N 1
ATOM 1367 C CA . ALA A 1 187 ? 32.861 5.585 -68.168 1.00 79.75 187 ALA A CA 1
ATOM 1368 C C . ALA A 1 187 ? 33.519 6.581 -69.137 1.00 79.75 187 ALA A C 1
ATOM 1370 O O . ALA A 1 187 ? 33.430 6.407 -70.353 1.00 79.75 187 ALA A O 1
ATOM 1371 N N . VAL A 1 188 ? 34.238 7.583 -68.616 1.00 84.25 188 VAL A N 1
ATOM 1372 C CA . VAL A 1 188 ? 34.942 8.579 -69.442 1.00 84.25 188 VAL A CA 1
ATOM 1373 C C . VAL A 1 188 ? 36.095 7.944 -70.228 1.00 84.25 188 VAL A C 1
ATOM 1375 O O . VAL A 1 188 ? 36.269 8.238 -71.412 1.00 84.25 188 VAL A O 1
ATOM 1378 N N . HIS A 1 189 ? 36.872 7.044 -69.614 1.00 76.06 189 HIS A N 1
ATOM 1379 C CA . HIS A 1 189 ? 37.942 6.328 -70.321 1.00 76.06 189 HIS A CA 1
ATOM 1380 C C . HIS A 1 189 ? 37.394 5.338 -71.355 1.00 76.06 189 HIS A C 1
ATOM 1382 O O . HIS A 1 189 ? 37.902 5.284 -72.473 1.00 76.06 189 HIS A O 1
ATOM 1388 N N . GLY A 1 190 ? 36.338 4.595 -71.022 1.00 78.88 190 GLY A N 1
ATOM 1389 C CA . GLY A 1 190 ? 35.694 3.653 -71.937 1.00 78.88 190 GLY A CA 1
ATOM 1390 C C . GLY A 1 190 ? 35.067 4.340 -73.153 1.00 78.88 190 GLY A C 1
ATOM 1391 O O . GLY A 1 190 ? 35.256 3.878 -74.277 1.00 78.88 190 GLY A O 1
ATOM 1392 N N . GLY A 1 191 ? 34.390 5.476 -72.951 1.00 83.25 191 GLY A N 1
ATOM 1393 C CA . GLY A 1 191 ? 33.847 6.289 -74.044 1.00 83.25 191 GLY A CA 1
ATOM 1394 C C . GLY A 1 191 ? 34.944 6.785 -74.985 1.00 83.25 191 GLY A C 1
ATOM 1395 O O . GLY A 1 191 ? 34.865 6.587 -76.192 1.00 83.25 191 GLY A O 1
ATOM 1396 N N . ARG A 1 192 ? 36.045 7.300 -74.432 1.00 79.94 192 ARG A N 1
ATOM 1397 C CA . ARG A 1 192 ? 37.184 7.751 -75.240 1.00 79.94 192 ARG A CA 1
ATOM 1398 C C . ARG A 1 192 ? 37.875 6.614 -76.000 1.00 79.94 192 ARG A C 1
ATOM 1400 O O . ARG A 1 192 ? 38.258 6.805 -77.146 1.00 79.94 192 ARG A O 1
ATOM 1407 N N . HIS A 1 193 ? 37.977 5.416 -75.421 1.00 78.06 193 HIS A N 1
ATOM 1408 C CA . HIS A 1 193 ? 38.484 4.233 -76.132 1.00 78.06 193 HIS A CA 1
ATOM 1409 C C . HIS A 1 193 ? 37.574 3.804 -77.295 1.00 78.06 193 HIS A C 1
ATOM 1411 O O . HIS A 1 193 ? 38.077 3.338 -78.318 1.00 78.06 193 HIS A O 1
ATOM 1417 N N . ARG A 1 194 ? 36.251 3.985 -77.161 1.00 77.44 194 ARG A N 1
ATOM 1418 C CA . ARG A 1 194 ? 35.293 3.797 -78.260 1.00 77.44 194 ARG A CA 1
ATOM 1419 C C . ARG A 1 194 ? 35.528 4.820 -79.372 1.00 77.44 194 ARG A C 1
ATOM 1421 O O . ARG A 1 194 ? 35.553 4.447 -80.540 1.00 77.44 194 ARG A O 1
ATOM 1428 N N . ASP A 1 195 ? 35.714 6.081 -79.000 1.00 80.69 195 ASP A N 1
ATOM 1429 C CA . ASP A 1 195 ? 35.811 7.192 -79.949 1.00 80.69 195 ASP A CA 1
ATOM 1430 C C . ASP A 1 195 ? 37.184 7.252 -80.656 1.00 80.69 195 ASP A C 1
ATOM 1432 O O . ASP A 1 195 ? 37.268 7.656 -81.812 1.00 80.69 195 ASP A O 1
ATOM 1436 N N . GLU A 1 196 ? 38.257 6.773 -80.018 1.00 81.69 196 GLU A N 1
ATOM 1437 C CA . GLU A 1 196 ? 39.598 6.639 -80.618 1.00 81.69 196 GLU A CA 1
ATOM 1438 C C . GLU A 1 196 ? 39.747 5.397 -81.525 1.00 81.69 196 GLU A C 1
ATOM 1440 O O . GLU A 1 196 ? 40.813 5.176 -82.100 1.00 81.69 196 GLU A O 1
ATOM 1445 N N . GLY A 1 197 ? 38.720 4.544 -81.635 1.00 70.75 197 GLY A N 1
ATOM 1446 C CA . GLY A 1 197 ? 38.750 3.341 -82.479 1.00 70.75 197 GLY A CA 1
ATOM 1447 C C . GLY A 1 197 ? 39.767 2.275 -82.045 1.00 70.75 197 GLY A C 1
ATOM 1448 O O . GLY A 1 197 ? 40.018 1.318 -82.781 1.00 70.75 197 GLY A O 1
ATOM 1449 N N . ARG A 1 198 ? 40.354 2.403 -80.847 1.00 66.44 198 ARG A N 1
ATOM 1450 C CA . ARG A 1 198 ? 41.299 1.431 -80.284 1.00 66.44 198 ARG A CA 1
ATOM 1451 C C . ARG A 1 198 ? 40.533 0.238 -79.716 1.00 66.44 198 ARG A C 1
ATOM 1453 O O . ARG A 1 198 ? 40.409 0.067 -78.505 1.00 66.44 198 ARG A O 1
ATOM 1460 N N . ILE A 1 199 ? 40.014 -0.599 -80.611 1.00 64.94 199 ILE A N 1
ATOM 1461 C CA . ILE A 1 199 ? 39.564 -1.947 -80.261 1.00 64.9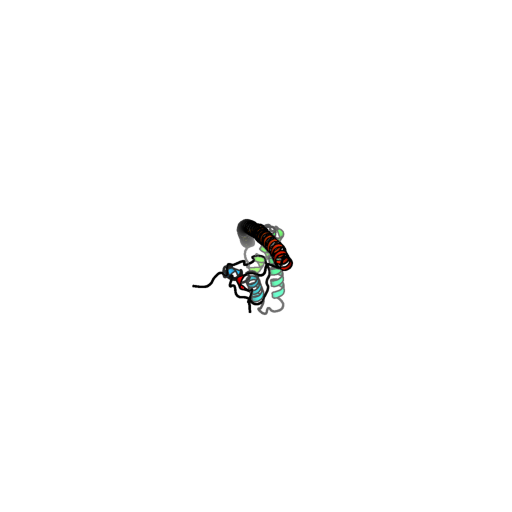4 199 ILE A CA 1
ATOM 1462 C C . ILE A 1 199 ? 40.728 -2.711 -79.621 1.00 64.94 199 ILE A C 1
ATOM 1464 O O . ILE A 1 199 ? 41.868 -2.636 -80.085 1.00 64.94 199 ILE A O 1
ATOM 1468 N N . TRP A 1 200 ? 40.451 -3.432 -78.531 1.00 58.88 200 TRP A N 1
ATOM 1469 C CA . TRP A 1 200 ? 41.416 -4.348 -77.922 1.00 58.88 200 TRP A CA 1
ATOM 1470 C C . TRP A 1 200 ? 41.969 -5.265 -79.020 1.00 58.88 200 TRP A C 1
ATOM 1472 O O . TRP A 1 200 ? 41.194 -5.943 -79.697 1.00 58.88 200 TRP A O 1
ATOM 1482 N N . SER A 1 201 ? 43.291 -5.282 -79.220 1.00 61.62 201 SER A N 1
ATOM 1483 C CA . SER A 1 201 ? 43.912 -5.991 -80.352 1.00 61.62 201 SER A CA 1
ATOM 1484 C C . SER A 1 201 ? 43.602 -7.495 -80.373 1.00 61.62 201 SER A C 1
ATOM 1486 O O . SER A 1 201 ? 43.682 -8.113 -81.429 1.00 61.62 201 SER A O 1
ATOM 1488 N N . GLY A 1 202 ? 43.172 -8.067 -79.241 1.00 64.12 202 GLY A N 1
ATOM 1489 C CA . GLY A 1 202 ? 42.713 -9.454 -79.126 1.00 64.12 202 GLY A CA 1
ATOM 1490 C C . GLY A 1 202 ? 41.335 -9.764 -79.733 1.00 64.12 202 GLY A C 1
ATOM 1491 O O . GLY A 1 202 ? 41.005 -10.936 -79.864 1.00 64.12 202 GLY A O 1
ATOM 1492 N N . LEU A 1 203 ? 40.531 -8.762 -80.115 1.00 62.41 203 LEU A N 1
ATOM 1493 C CA . LEU A 1 203 ? 39.210 -8.950 -80.747 1.00 62.41 203 LEU A CA 1
ATOM 1494 C C . LEU A 1 203 ? 39.191 -8.586 -82.243 1.00 62.41 203 LEU A C 1
ATOM 1496 O O . LEU A 1 203 ? 38.169 -8.756 -82.908 1.00 62.41 203 LEU A O 1
ATOM 1500 N N . ALA A 1 204 ? 40.305 -8.099 -82.795 1.00 65.19 204 ALA A N 1
ATOM 1501 C CA . ALA A 1 204 ? 40.413 -7.803 -84.219 1.00 65.19 204 ALA A CA 1
ATOM 1502 C C . ALA A 1 204 ? 40.593 -9.105 -85.019 1.00 65.19 204 ALA A C 1
ATOM 1504 O O . ALA A 1 204 ? 41.710 -9.568 -85.245 1.00 65.19 204 ALA A O 1
ATOM 1505 N N . TYR A 1 205 ? 39.486 -9.705 -85.456 1.00 68.31 205 TYR A N 1
ATOM 1506 C CA . TYR A 1 205 ? 39.513 -10.822 -86.399 1.00 68.31 205 TYR A CA 1
ATOM 1507 C C . TYR A 1 205 ? 39.954 -10.310 -87.782 1.00 68.31 205 TYR A C 1
ATOM 1509 O O . TYR A 1 205 ? 39.165 -9.698 -88.502 1.00 68.31 205 TYR A O 1
ATOM 1517 N N . ARG A 1 206 ? 41.224 -10.528 -88.155 1.00 67.19 206 ARG A N 1
ATOM 1518 C CA . ARG A 1 206 ? 41.667 -10.406 -89.555 1.00 67.19 206 ARG A CA 1
ATOM 1519 C C . ARG A 1 206 ? 41.199 -11.649 -90.312 1.00 67.19 206 ARG A C 1
ATOM 1521 O O . ARG A 1 206 ? 41.615 -12.751 -89.964 1.00 67.19 206 ARG A O 1
ATOM 1528 N N . ARG A 1 207 ? 40.343 -11.458 -91.318 1.00 65.38 207 ARG A N 1
ATOM 1529 C CA . ARG A 1 207 ? 40.205 -12.414 -92.426 1.00 65.38 207 ARG A CA 1
ATOM 1530 C C . ARG A 1 207 ? 41.337 -12.219 -93.419 1.00 65.38 207 ARG A C 1
ATOM 1532 O O . ARG A 1 2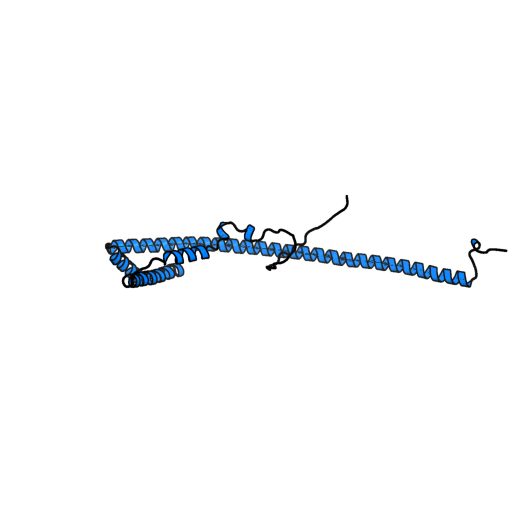07 ? 41.777 -11.055 -93.559 1.00 65.38 207 ARG A O 1
#

Sequence (207 aa):
MAGGLISGAGSAAGGIIQGTGQAAAPSIEQMLPQGLKVNPVDYFTDTLLRNDRAPASSGEGQNAADFTRQAGSIFSNLLSTGQITDEDKAWLVRQVTAQTGMSETDAQNRVNQTIERVQTVRTEAQRKLDEARKQIDEAKEQASKALEEAKAQALETAEKTKIAGILSAFLLAASALVAAVAAYIGAVHGGRHRDEGRIWSGLAYRR

Radius of gyration: 42.68 Å; chains: 1; bounding box: 86×35×133 Å

Foldseek 3Di:
DDDDDPDDDDDDDDDDDDDDDDDDDPPPCVVDPPVVNPPVVVVVVCVVVVVPPDDDDDDVCVVVVVVCVLVVVQLVCCLVVVDGDPVSLQVQLVVCCVPPVDDSVVSSVVSVVVSVVSSVVSVVVVVVVVVVVVVVVVVVVVVVVVVVVVVVVVVVVVVVVVVVVVVVVVVVVVVVVVVVVVVVVVVVVVVVCVVVVVDPPVPPDDD